Protein AF-A0A497MT01-F1 (afdb_monomer_lite)

Sequence (203 aa):
MEGKASIGENCVGCTLCVRMCPLEALTVEEVEKPKAAKCFHCPVECEIPEGRLGACKRYTNVNGRIELAEPLVVPRKKPLNVEEAVREKALSRPLLTGIGAGTTYPDLNPAPYIVEDQVDSVDVVTVVSETPLSYCGLILKIDTDRNIGREGDPVKREGVKVGTIIMEQYGSKLLQIGGVNTFIQKLGAVAARTVVDLANGET

Radius of gyration: 20.93 Å; chains: 1; bounding box: 56×33×58 Å

Foldseek 3Di:
DPPDDDDDPQDQQLCPCCLADPVNPDDDDDDDDPQWAFDDLDPSRTTAHAPHADPVSQWHQHRNDIAGNDAWDADDDDDDDPVRPVVDDQPNDARTDQRRQGAPPPDPDFRSDWDWDQTPNDIDIDGYHDDPLQADKDKDWDQDPDDPDDFQDFDDDPNQRQWTFHDDDPRTTITIGGHNVLCPDRNSVVSSVVRVCVVVVHD

pLDDT: mean 85.45, std 10.72, range [46.75, 96.69]

Secondary structure (DSSP, 8-state):
--S-----TT-----HHHHH-TT----------TTEEE--SSTT--EEEBT-B-TTSSEEEETTEEEESS-------PPPPHHHHHHS-TTSS-SS-STT----TTS-PPPSEEEEEEETTEEEEEEE----GGG-EEEEEE--SS----TTPEEEETTEEEEEEEEEETTEEEEEEE-HHHHHSTTHHHHHHHHHHHHHT--

Structure (mmCIF, N/CA/C/O backbone):
data_AF-A0A497MT01-F1
#
_entry.id   AF-A0A497MT01-F1
#
loop_
_atom_site.group_PDB
_atom_site.id
_atom_site.type_symbol
_atom_site.label_atom_id
_atom_site.label_alt_id
_atom_site.label_comp_id
_atom_site.label_asym_id
_atom_site.label_entity_id
_atom_site.label_seq_id
_atom_site.pdbx_PDB_ins_code
_atom_site.Cartn_x
_atom_site.Cartn_y
_atom_site.Cartn_z
_atom_site.occupancy
_atom_site.B_iso_or_equiv
_atom_site.auth_seq_id
_atom_site.auth_comp_id
_atom_site.auth_asym_id
_atom_site.auth_atom_id
_atom_site.pdbx_PDB_model_num
ATOM 1 N N . MET A 1 1 ? 26.005 -17.312 -21.277 1.00 50.19 1 MET A N 1
ATOM 2 C CA . MET A 1 1 ? 25.339 -16.167 -20.614 1.00 50.19 1 MET A CA 1
ATOM 3 C C . MET A 1 1 ? 24.821 -16.605 -19.245 1.00 50.19 1 MET A C 1
ATOM 5 O O . MET A 1 1 ? 23.661 -16.393 -18.925 1.00 50.19 1 MET A O 1
ATOM 9 N N . GLU A 1 2 ? 25.670 -17.234 -18.432 1.00 46.75 2 GLU A N 1
ATOM 10 C CA . GLU A 1 2 ? 25.333 -17.551 -17.041 1.00 46.75 2 GLU A CA 1
ATOM 11 C C . GLU A 1 2 ? 25.651 -16.332 -16.170 1.00 46.75 2 GLU A C 1
ATOM 13 O O . GLU A 1 2 ? 26.676 -15.681 -16.371 1.00 46.75 2 GLU A O 1
ATOM 18 N N . GLY A 1 3 ? 24.754 -15.993 -15.243 1.00 69.44 3 GLY A N 1
ATOM 19 C CA . GLY A 1 3 ? 24.990 -14.957 -14.230 1.00 69.44 3 GLY A CA 1
ATOM 20 C C . GLY A 1 3 ? 24.477 -13.545 -14.539 1.00 69.44 3 GLY A C 1
ATOM 21 O O . GLY A 1 3 ? 24.637 -12.667 -13.696 1.00 69.44 3 GLY A O 1
ATOM 22 N N . LYS A 1 4 ? 23.830 -13.292 -15.688 1.00 73.06 4 LYS A N 1
ATOM 23 C CA . LYS A 1 4 ? 23.111 -12.021 -15.913 1.00 73.06 4 LYS A CA 1
ATOM 24 C C . LYS A 1 4 ? 21.667 -12.138 -15.425 1.00 73.06 4 LYS A C 1
ATOM 26 O O . LYS A 1 4 ? 20.937 -13.020 -15.870 1.00 73.06 4 LYS A O 1
ATOM 31 N N . ALA A 1 5 ? 21.259 -11.241 -14.527 1.00 76.19 5 ALA A N 1
ATOM 32 C CA . ALA A 1 5 ? 19.860 -11.101 -14.141 1.00 76.19 5 ALA A CA 1
ATOM 33 C C . ALA A 1 5 ? 19.020 -10.757 -15.381 1.00 76.19 5 ALA A C 1
ATOM 35 O O . ALA A 1 5 ? 19.417 -9.916 -16.186 1.00 76.19 5 ALA A O 1
ATOM 36 N N . SER A 1 6 ? 17.875 -11.418 -15.539 1.00 79.81 6 SER A N 1
ATOM 37 C CA . SER A 1 6 ? 16.936 -11.165 -16.632 1.00 79.81 6 SER A CA 1
ATOM 38 C C . SER A 1 6 ? 15.576 -10.761 -16.075 1.00 79.81 6 SER A C 1
ATOM 40 O O . SER A 1 6 ? 15.179 -11.172 -14.983 1.00 79.81 6 SER A O 1
ATOM 42 N N . ILE A 1 7 ? 14.873 -9.913 -16.821 1.00 83.75 7 ILE A N 1
ATOM 43 C CA . ILE A 1 7 ? 13.518 -9.485 -16.491 1.00 83.75 7 ILE A CA 1
ATOM 44 C C . ILE A 1 7 ? 12.551 -10.494 -17.111 1.00 83.75 7 ILE A C 1
ATOM 46 O O . ILE A 1 7 ? 12.568 -10.713 -18.319 1.00 83.75 7 ILE A O 1
ATOM 50 N N . GLY A 1 8 ? 11.715 -11.114 -16.280 1.00 82.25 8 GLY A N 1
ATOM 51 C CA . GLY A 1 8 ? 10.696 -12.048 -16.754 1.00 82.25 8 GLY A CA 1
ATOM 52 C C . GLY A 1 8 ? 9.554 -11.356 -17.504 1.00 82.25 8 GLY A C 1
ATOM 53 O O . GLY A 1 8 ? 9.288 -10.167 -17.319 1.00 82.25 8 GLY A O 1
ATOM 54 N N . GLU A 1 9 ? 8.806 -12.144 -18.273 1.00 81.94 9 GLU A N 1
ATOM 55 C CA . GLU A 1 9 ? 7.619 -11.720 -19.038 1.00 81.94 9 GLU A CA 1
ATOM 56 C C . GLU A 1 9 ? 6.499 -11.086 -18.186 1.00 81.94 9 GLU A C 1
ATOM 58 O O . GLU A 1 9 ? 5.662 -10.348 -18.697 1.00 81.94 9 GLU A O 1
ATOM 63 N N . ASN A 1 10 ? 6.505 -11.324 -16.870 1.00 83.94 10 ASN A N 1
ATOM 64 C CA . ASN A 1 10 ? 5.522 -10.780 -15.925 1.00 83.94 10 ASN A CA 1
ATOM 65 C C . ASN A 1 10 ? 5.798 -9.322 -15.527 1.00 83.94 10 ASN A C 1
ATOM 67 O O . ASN A 1 10 ? 5.037 -8.732 -14.759 1.00 83.94 10 ASN A O 1
ATOM 71 N N . CYS A 1 11 ? 6.916 -8.744 -15.966 1.00 89.06 11 CYS A N 1
ATOM 72 C CA . CYS A 1 11 ? 7.275 -7.387 -15.598 1.00 89.06 11 CYS A CA 1
ATOM 73 C C . CYS A 1 11 ? 6.335 -6.371 -16.251 1.00 89.06 11 CYS A C 1
ATOM 75 O O . CYS A 1 11 ? 6.322 -6.193 -17.466 1.00 89.06 11 CYS A O 1
ATOM 77 N N . VAL A 1 12 ? 5.633 -5.601 -15.425 1.00 91.62 12 VAL A N 1
ATOM 78 C CA . VAL A 1 12 ? 4.763 -4.499 -15.868 1.00 91.62 12 VAL A CA 1
ATOM 79 C C . VAL A 1 12 ? 5.468 -3.138 -15.906 1.00 91.62 12 VAL A C 1
ATOM 81 O O . VAL A 1 12 ? 4.840 -2.105 -16.096 1.00 91.62 12 VAL A O 1
ATOM 84 N N . GLY A 1 13 ? 6.788 -3.100 -15.689 1.00 88.88 13 GLY A N 1
ATOM 85 C CA . GLY A 1 13 ? 7.563 -1.857 -15.785 1.00 88.88 13 GLY A CA 1
ATOM 86 C C . GLY A 1 13 ? 7.301 -0.848 -14.660 1.00 88.88 13 GLY A C 1
ATOM 87 O O . GLY A 1 13 ? 7.447 0.344 -14.864 1.00 88.88 13 GLY A O 1
ATOM 88 N N . CYS A 1 14 ? 6.947 -1.290 -13.447 1.00 89.25 14 CYS A N 1
ATOM 89 C CA . CYS A 1 14 ? 6.648 -0.384 -12.323 1.00 89.25 14 CYS A CA 1
ATOM 90 C C . CYS A 1 14 ? 7.865 0.334 -11.706 1.00 89.25 14 CYS A C 1
ATOM 92 O O . CYS A 1 14 ? 7.708 1.071 -10.729 1.00 89.25 14 CYS A O 1
ATOM 94 N N . THR A 1 15 ? 9.071 0.045 -12.208 1.00 88.12 15 THR A N 1
ATOM 95 C CA . THR A 1 15 ? 10.372 0.605 -11.789 1.00 88.12 15 THR A CA 1
ATOM 96 C C . THR A 1 15 ? 10.734 0.439 -10.308 1.00 88.12 15 THR A C 1
ATOM 98 O O . THR A 1 15 ? 11.726 1.004 -9.845 1.00 88.12 15 THR A O 1
ATOM 101 N N . LEU A 1 16 ? 9.973 -0.352 -9.543 1.00 86.06 16 LEU A N 1
ATOM 102 C CA . LEU A 1 16 ? 10.218 -0.535 -8.112 1.00 86.06 16 LEU A CA 1
ATOM 103 C C . LEU A 1 16 ? 11.598 -1.154 -7.852 1.00 86.06 16 LEU A C 1
ATOM 105 O O . LEU A 1 16 ? 12.322 -0.658 -6.995 1.00 86.06 16 LEU A O 1
ATOM 109 N N . CYS A 1 17 ? 11.989 -2.164 -8.639 1.00 88.00 17 CYS A N 1
ATOM 110 C CA . CYS A 1 17 ? 13.291 -2.831 -8.542 1.00 88.00 17 CYS A CA 1
ATOM 111 C C . CYS A 1 17 ? 14.474 -1.863 -8.710 1.00 88.00 17 CYS A C 1
ATOM 113 O O . CYS A 1 17 ? 15.429 -1.935 -7.942 1.00 88.00 17 CYS A O 1
ATOM 115 N N . VAL A 1 18 ? 14.386 -0.924 -9.657 1.00 88.31 18 VAL A N 1
ATOM 116 C CA . VAL A 1 18 ? 15.407 0.111 -9.886 1.00 88.31 18 VAL A CA 1
ATOM 117 C C . VAL A 1 18 ? 15.461 1.074 -8.702 1.00 88.31 18 VAL A C 1
ATOM 119 O O . VAL A 1 18 ? 16.526 1.301 -8.137 1.00 88.31 18 VAL A O 1
ATOM 122 N N . ARG A 1 19 ? 14.301 1.573 -8.252 1.00 82.00 19 ARG A N 1
ATOM 123 C CA . ARG A 1 19 ? 14.202 2.525 -7.129 1.00 82.00 19 ARG A CA 1
ATOM 124 C C . ARG A 1 19 ? 14.654 1.949 -5.786 1.00 82.00 19 ARG A C 1
ATOM 126 O O . ARG A 1 19 ? 15.077 2.700 -4.907 1.00 82.00 19 ARG A O 1
ATOM 133 N N . MET A 1 20 ? 14.536 0.635 -5.607 1.00 82.88 20 MET A N 1
ATOM 134 C CA . MET A 1 20 ? 14.890 -0.050 -4.364 1.00 82.88 20 MET A CA 1
ATOM 135 C C . MET A 1 20 ? 16.272 -0.711 -4.393 1.00 82.88 20 MET A C 1
ATOM 137 O O . MET A 1 20 ? 16.672 -1.268 -3.377 1.00 82.88 20 MET A O 1
ATOM 141 N N . CYS A 1 21 ? 16.993 -0.683 -5.520 1.00 86.19 21 CYS A N 1
ATOM 142 C CA . CYS A 1 21 ? 18.304 -1.317 -5.618 1.00 86.19 21 CYS A CA 1
ATOM 143 C C . CYS A 1 21 ? 19.342 -0.511 -4.815 1.00 86.19 21 CYS A C 1
ATOM 145 O O . CYS A 1 21 ? 19.684 0.602 -5.218 1.00 86.19 21 CYS A O 1
ATOM 147 N N . PRO A 1 22 ? 19.891 -1.044 -3.707 1.00 81.62 22 PRO A N 1
ATOM 148 C CA . PRO A 1 22 ? 20.874 -0.310 -2.909 1.00 81.62 22 PRO A CA 1
ATOM 149 C C . PRO A 1 22 ? 22.215 -0.148 -3.637 1.00 81.62 22 PRO A C 1
ATOM 151 O O . PRO A 1 22 ? 22.968 0.766 -3.322 1.00 81.62 22 PRO A O 1
ATOM 154 N N . LEU A 1 23 ? 22.496 -1.030 -4.602 1.00 89.00 23 LEU A N 1
ATOM 155 C CA . LEU A 1 23 ? 23.724 -1.044 -5.398 1.00 89.00 23 LEU A CA 1
ATOM 156 C C . LEU A 1 23 ? 23.595 -0.288 -6.723 1.00 89.00 23 LEU A C 1
ATOM 158 O O . LEU A 1 23 ? 24.560 -0.250 -7.475 1.00 89.00 23 LEU A O 1
ATOM 162 N N . GLU A 1 24 ? 22.406 0.243 -7.039 1.00 87.94 24 GLU A N 1
ATOM 163 C CA . GLU A 1 24 ? 22.139 0.950 -8.303 1.00 87.94 24 GLU A CA 1
ATOM 164 C C . GLU A 1 24 ? 22.508 0.113 -9.547 1.00 87.94 24 GLU A C 1
ATOM 166 O O . GLU A 1 24 ? 22.887 0.624 -10.593 1.00 87.94 24 GLU A O 1
ATOM 171 N N . ALA A 1 25 ? 22.369 -1.211 -9.432 1.00 88.62 25 ALA A N 1
ATOM 172 C CA . ALA A 1 25 ? 22.797 -2.179 -10.441 1.00 88.62 25 ALA A CA 1
ATOM 173 C C . ALA A 1 25 ? 21.803 -2.357 -11.605 1.00 88.62 25 ALA A C 1
ATOM 175 O O . ALA A 1 25 ? 22.039 -3.175 -12.492 1.00 88.62 25 ALA A O 1
ATOM 176 N N . LEU A 1 26 ? 20.665 -1.659 -11.577 1.00 88.06 26 LEU A N 1
ATOM 177 C CA . LEU A 1 26 ? 19.577 -1.811 -12.540 1.00 88.06 26 LEU A CA 1
ATOM 178 C C . LEU A 1 26 ? 19.295 -0.477 -13.225 1.00 88.06 26 LEU A C 1
ATOM 180 O O . LEU A 1 26 ? 19.131 0.543 -12.560 1.00 88.06 26 LEU A O 1
ATOM 184 N N . THR A 1 27 ? 19.146 -0.517 -14.542 1.00 85.75 27 THR A N 1
ATOM 185 C CA . THR A 1 27 ? 18.685 0.600 -15.370 1.00 85.75 27 THR A CA 1
ATOM 186 C C . THR A 1 27 ? 17.369 0.227 -16.043 1.00 85.75 27 THR A C 1
ATOM 188 O O . THR A 1 27 ? 17.080 -0.951 -16.260 1.00 85.75 27 THR A O 1
ATOM 191 N N . VAL A 1 28 ? 16.538 1.227 -16.337 1.00 83.06 28 VAL A N 1
ATOM 192 C CA . VAL A 1 28 ? 15.327 1.024 -17.139 1.00 83.06 28 VAL A CA 1
ATOM 193 C C . VAL A 1 28 ? 15.714 1.188 -18.601 1.00 83.06 28 VAL A C 1
ATOM 195 O O . VAL A 1 28 ? 16.206 2.244 -18.986 1.00 83.06 28 VAL A O 1
ATOM 198 N N . GLU A 1 29 ? 15.491 0.149 -19.395 1.00 81.38 29 GLU A N 1
ATOM 199 C CA . GLU A 1 29 ? 15.499 0.241 -20.852 1.00 81.38 29 GLU A CA 1
ATOM 200 C C . GLU A 1 29 ? 14.047 0.264 -21.331 1.00 81.38 29 GLU A C 1
ATOM 202 O O . GLU A 1 29 ? 13.217 -0.520 -20.859 1.00 81.38 29 GLU A O 1
ATOM 207 N N . GLU A 1 30 ? 13.729 1.184 -22.239 1.00 75.00 30 GLU A N 1
ATOM 208 C CA . GLU A 1 30 ? 12.427 1.201 -22.899 1.00 75.00 30 GLU A CA 1
ATOM 209 C C . GLU A 1 30 ? 12.380 0.059 -23.911 1.00 75.00 30 GLU A C 1
ATOM 211 O O . GLU A 1 30 ? 13.135 0.026 -24.882 1.00 75.00 30 GLU A O 1
ATOM 216 N N . VAL A 1 31 ? 11.501 -0.905 -23.654 1.00 76.19 31 VAL A N 1
ATOM 217 C CA . VAL A 1 31 ? 11.276 -2.054 -24.529 1.00 76.19 31 VAL A CA 1
ATOM 218 C C . VAL A 1 31 ? 9.789 -2.112 -24.820 1.00 76.19 31 VAL A C 1
ATOM 220 O O . VAL A 1 31 ? 8.985 -2.181 -23.889 1.00 76.19 31 VAL A O 1
ATOM 223 N N . GLU A 1 32 ? 9.421 -2.110 -26.101 1.00 76.94 32 GLU A N 1
ATOM 224 C CA . GLU A 1 32 ? 8.028 -2.297 -26.498 1.00 76.94 32 GLU A CA 1
ATOM 225 C C . GLU A 1 32 ? 7.517 -3.649 -26.000 1.00 76.94 32 GLU A C 1
ATOM 227 O O . GLU A 1 32 ? 8.050 -4.713 -26.330 1.00 76.94 32 GLU A O 1
ATOM 232 N N . LYS A 1 33 ? 6.445 -3.606 -25.210 1.00 80.38 33 LYS A N 1
ATOM 233 C CA . LYS A 1 33 ? 5.726 -4.803 -24.786 1.00 80.38 33 LYS A CA 1
ATOM 234 C C . LYS A 1 33 ? 4.524 -4.996 -25.700 1.00 80.38 33 LYS A C 1
ATOM 236 O O . LYS A 1 33 ? 3.564 -4.225 -25.606 1.00 80.38 33 LYS A O 1
ATOM 241 N N . PRO A 1 34 ? 4.530 -6.014 -26.574 1.00 79.69 34 PRO A N 1
ATOM 242 C CA . PRO A 1 34 ? 3.394 -6.260 -27.445 1.00 79.69 34 PRO A CA 1
ATOM 243 C C . PRO A 1 34 ? 2.134 -6.484 -26.603 1.00 79.69 34 PRO A C 1
ATOM 245 O O . PRO A 1 34 ? 2.155 -7.228 -25.622 1.00 79.69 34 PRO A O 1
ATOM 248 N N . LYS A 1 35 ? 1.034 -5.832 -27.001 1.00 86.69 35 LYS A N 1
ATOM 249 C CA . LYS A 1 35 ? -0.288 -5.922 -26.352 1.00 86.69 35 LYS A CA 1
ATOM 250 C C . LYS A 1 35 ? -0.329 -5.418 -24.900 1.00 86.69 35 LYS A C 1
ATOM 252 O O . LYS A 1 35 ? -1.242 -5.776 -24.157 1.00 86.69 35 LYS A O 1
ATOM 257 N N . ALA A 1 36 ? 0.630 -4.596 -24.472 1.00 92.06 36 ALA A N 1
ATOM 258 C CA . ALA A 1 36 ? 0.540 -3.911 -23.189 1.00 92.06 36 ALA A CA 1
ATOM 259 C C . ALA A 1 36 ? -0.325 -2.648 -23.280 1.00 92.06 36 ALA A C 1
ATOM 261 O O . ALA A 1 36 ? -0.319 -1.945 -24.287 1.00 92.06 36 ALA A O 1
ATOM 262 N N . ALA A 1 37 ? -1.062 -2.361 -22.209 1.00 94.69 37 ALA A N 1
ATOM 263 C CA . ALA A 1 37 ? -1.827 -1.133 -22.048 1.00 94.69 37 ALA A CA 1
ATOM 264 C C . ALA A 1 37 ? -1.294 -0.353 -20.844 1.00 94.69 37 ALA A C 1
ATOM 266 O O . ALA A 1 37 ? -1.017 -0.923 -19.784 1.00 94.69 37 ALA A O 1
ATOM 267 N N . LYS A 1 38 ? -1.143 0.961 -21.011 1.00 94.38 38 LYS A N 1
ATOM 268 C CA . LYS A 1 38 ? -0.691 1.855 -19.947 1.00 94.38 38 LYS A CA 1
ATOM 269 C C . LYS A 1 38 ? -1.840 2.127 -18.974 1.00 94.38 38 LYS A C 1
ATOM 271 O O . LYS A 1 38 ? -2.938 2.494 -19.383 1.00 94.38 38 LYS A O 1
ATOM 276 N N . CYS A 1 39 ? -1.594 1.922 -17.684 1.00 93.44 39 CYS A N 1
ATOM 277 C CA . CYS A 1 39 ? -2.565 2.173 -16.621 1.00 93.44 39 CYS A CA 1
ATOM 278 C C . CYS A 1 39 ? -2.393 3.588 -16.062 1.00 93.44 39 CYS A C 1
ATOM 280 O O . CYS A 1 39 ? -1.275 3.974 -15.766 1.00 93.44 39 CYS A O 1
ATOM 282 N N . PHE A 1 40 ? -3.477 4.336 -15.847 1.00 91.62 40 PHE A N 1
ATOM 283 C CA . PHE A 1 40 ? -3.424 5.709 -15.308 1.00 91.62 40 PHE A CA 1
ATOM 284 C C . PHE A 1 40 ? -4.047 5.847 -13.909 1.00 91.62 40 PHE A C 1
ATOM 286 O O . PHE A 1 40 ? -4.169 6.939 -13.368 1.00 91.62 40 PHE A O 1
ATOM 293 N N . HIS A 1 41 ? -4.392 4.726 -13.274 1.00 90.25 41 HIS A N 1
ATOM 294 C CA . HIS A 1 41 ? -5.025 4.693 -11.951 1.00 90.25 41 HIS A CA 1
ATOM 295 C C . HIS A 1 41 ? -4.064 4.991 -10.782 1.00 90.25 41 HIS A C 1
ATOM 297 O O . HIS A 1 41 ? -4.453 4.939 -9.616 1.00 90.25 41 HIS A O 1
ATOM 303 N N . CYS A 1 42 ? -2.779 5.247 -11.043 1.00 88.56 42 CYS A N 1
ATOM 304 C CA . CYS A 1 42 ? -1.826 5.688 -10.025 1.00 88.56 42 CYS A CA 1
ATOM 305 C C . CYS A 1 42 ? -0.589 6.339 -10.673 1.00 88.56 42 CYS A C 1
ATOM 307 O O . CYS A 1 42 ? -0.313 6.058 -11.840 1.00 88.56 42 CYS A O 1
ATOM 309 N N . PRO A 1 43 ? 0.227 7.095 -9.911 1.00 85.25 43 PRO A N 1
ATOM 310 C CA . PRO A 1 43 ? 1.405 7.786 -10.451 1.00 85.25 43 PRO A CA 1
ATOM 311 C C . PRO A 1 43 ? 2.518 6.866 -10.986 1.00 85.25 43 PRO A C 1
ATOM 313 O O . PRO A 1 43 ? 3.512 7.349 -11.515 1.00 85.25 43 PRO A O 1
ATOM 316 N N . VAL A 1 44 ? 2.419 5.545 -10.784 1.00 87.19 44 VAL A N 1
ATOM 317 C CA . VAL A 1 44 ? 3.405 4.576 -11.301 1.00 87.19 44 VAL A CA 1
ATOM 318 C C . VAL A 1 44 ? 3.242 4.361 -12.802 1.00 87.19 44 VAL A C 1
ATOM 320 O O . VAL A 1 44 ? 4.209 4.007 -13.464 1.00 87.19 44 VAL A O 1
ATOM 323 N N . GLU A 1 45 ? 2.021 4.523 -13.302 1.00 90.94 45 GLU A N 1
ATOM 324 C CA . GLU A 1 45 ? 1.662 4.355 -14.706 1.00 90.94 45 GLU A CA 1
ATOM 325 C C . GLU A 1 45 ? 2.210 3.087 -15.388 1.00 90.94 45 GLU A C 1
ATOM 327 O O . GLU A 1 45 ? 2.772 3.136 -16.481 1.00 90.94 45 GLU A O 1
ATOM 332 N N . CYS A 1 46 ? 2.082 1.931 -14.728 1.00 92.56 46 CYS A N 1
ATOM 333 C CA . CYS A 1 46 ? 2.647 0.685 -15.243 1.00 92.56 46 CYS A CA 1
ATOM 334 C C . CYS A 1 46 ? 1.998 0.239 -16.564 1.00 92.56 46 CYS A C 1
ATOM 336 O O . CYS A 1 46 ? 0.799 0.432 -16.784 1.00 92.56 46 CYS A O 1
ATOM 338 N N . GLU A 1 47 ? 2.777 -0.452 -17.390 1.00 93.88 47 GLU A N 1
ATOM 339 C CA . GLU A 1 47 ? 2.326 -1.066 -18.637 1.00 93.88 47 GLU A CA 1
ATOM 340 C C . GLU A 1 47 ? 1.953 -2.522 -18.388 1.00 93.88 47 GLU A C 1
ATOM 342 O O . GLU A 1 47 ? 2.809 -3.359 -18.092 1.00 93.88 47 GLU A O 1
ATOM 347 N N . ILE A 1 48 ? 0.663 -2.823 -18.484 1.00 94.62 48 ILE A N 1
ATOM 348 C CA . ILE A 1 48 ? 0.101 -4.124 -18.136 1.00 94.62 48 ILE A CA 1
ATOM 349 C C . ILE A 1 48 ? -0.062 -4.944 -19.423 1.00 94.62 48 ILE A C 1
ATOM 351 O O . ILE A 1 48 ? -0.886 -4.567 -20.259 1.00 94.62 48 ILE A O 1
ATOM 355 N N . PRO A 1 49 ? 0.686 -6.047 -19.623 1.00 93.44 49 PRO A N 1
ATOM 356 C CA . PRO A 1 49 ? 0.461 -6.948 -20.752 1.00 93.44 49 PRO A CA 1
ATOM 357 C C . PRO A 1 49 ? -0.949 -7.547 -20.727 1.00 93.44 49 PRO A C 1
ATOM 359 O O . PRO A 1 49 ? -1.530 -7.735 -19.659 1.00 93.44 49 PRO A O 1
ATOM 362 N N . GLU A 1 50 ? -1.494 -7.861 -21.898 1.00 93.75 50 GLU A N 1
ATOM 363 C CA . GLU A 1 50 ? -2.813 -8.489 -22.034 1.00 93.75 50 GLU A CA 1
ATOM 364 C C . GLU A 1 50 ? -2.945 -9.763 -21.177 1.00 93.75 50 GLU A C 1
ATOM 366 O O . GLU A 1 50 ? -2.053 -10.616 -21.153 1.00 93.75 50 GLU A O 1
ATOM 371 N N . GLY A 1 51 ? -4.054 -9.876 -20.438 1.00 92.19 51 GLY A N 1
ATOM 372 C CA . GLY A 1 51 ? -4.336 -10.994 -19.532 1.00 92.19 51 GLY A CA 1
ATOM 373 C C . GLY A 1 51 ? -3.493 -11.019 -18.252 1.00 92.19 51 GLY A C 1
ATOM 374 O O . GLY A 1 51 ? -3.529 -12.007 -17.518 1.00 92.19 51 GLY A O 1
ATOM 375 N N . ARG A 1 52 ? -2.710 -9.969 -17.971 1.00 92.88 52 ARG A N 1
ATOM 376 C CA . ARG A 1 52 ? -1.876 -9.867 -16.766 1.00 92.88 52 ARG A CA 1
ATOM 377 C C . ARG A 1 52 ? -2.404 -8.815 -15.798 1.00 92.88 52 ARG A C 1
ATOM 379 O O . ARG A 1 52 ? -3.136 -7.901 -16.163 1.00 92.88 52 ARG A O 1
ATOM 386 N N . LEU A 1 53 ? -1.965 -8.944 -14.550 1.00 94.75 53 LEU A N 1
ATOM 387 C CA . LEU A 1 53 ? -2.235 -7.991 -13.482 1.00 94.75 53 LEU A CA 1
ATOM 388 C C . LEU A 1 53 ? -1.179 -6.887 -13.453 1.00 94.75 53 LEU A C 1
ATOM 390 O O . LEU A 1 53 ? 0.011 -7.145 -13.631 1.00 94.75 53 LEU A O 1
ATOM 394 N N . GLY A 1 54 ? -1.611 -5.666 -13.150 1.00 93.69 54 GLY A N 1
ATOM 395 C CA . GLY A 1 54 ? -0.719 -4.553 -12.850 1.00 93.69 54 GLY A CA 1
ATOM 396 C C . GLY A 1 54 ? 0.076 -4.763 -11.562 1.00 93.69 54 GLY A C 1
ATOM 397 O O . GLY A 1 54 ? -0.181 -5.675 -10.778 1.00 93.69 54 GLY A O 1
ATOM 398 N N . ALA A 1 55 ? 1.023 -3.862 -11.292 1.00 91.81 55 ALA A N 1
ATOM 399 C CA . ALA A 1 55 ? 1.936 -4.001 -10.152 1.00 91.81 55 ALA A CA 1
ATOM 400 C C . ALA A 1 55 ? 1.209 -4.031 -8.801 1.00 91.81 55 ALA A C 1
ATOM 402 O O . ALA A 1 55 ? 1.636 -4.713 -7.874 1.00 91.81 55 ALA A O 1
ATOM 403 N N . CYS A 1 56 ? 0.096 -3.303 -8.700 1.00 90.25 56 CYS A N 1
ATOM 404 C CA . CYS A 1 56 ? -0.753 -3.276 -7.514 1.00 90.25 56 CYS A CA 1
ATOM 405 C C . CYS A 1 56 ? -1.728 -4.459 -7.426 1.00 90.25 56 CYS A C 1
ATOM 407 O O . CYS A 1 56 ? -2.415 -4.575 -6.420 1.00 90.25 56 CYS A O 1
ATOM 409 N N . LYS A 1 57 ? -1.825 -5.293 -8.472 1.00 92.12 57 LYS A N 1
ATOM 410 C CA . LYS A 1 57 ? -2.786 -6.398 -8.631 1.00 92.12 57 LYS A CA 1
ATOM 411 C C . LYS A 1 57 ? -4.273 -6.014 -8.641 1.00 92.12 57 LYS A C 1
ATOM 413 O O . LYS A 1 57 ? -5.113 -6.897 -8.716 1.00 92.12 57 LYS A O 1
ATOM 418 N N . ARG A 1 58 ? -4.600 -4.719 -8.612 1.00 92.38 58 ARG A N 1
ATOM 419 C CA . ARG A 1 58 ? -5.987 -4.209 -8.610 1.00 92.38 58 ARG A CA 1
ATOM 420 C C . ARG A 1 58 ? -6.593 -4.094 -10.005 1.00 92.38 58 ARG A C 1
ATOM 422 O O . ARG A 1 58 ? -7.807 -4.104 -10.146 1.00 92.38 58 ARG A O 1
ATOM 429 N N . TYR A 1 59 ? -5.743 -3.996 -11.024 1.00 94.62 59 TYR A N 1
ATOM 430 C CA . TYR A 1 59 ? -6.152 -3.791 -12.408 1.00 94.62 59 TYR A CA 1
ATOM 431 C C . TYR A 1 59 ? -5.555 -4.854 -13.321 1.00 94.62 59 TYR A C 1
ATOM 433 O O . TYR A 1 59 ? -4.430 -5.309 -13.093 1.00 94.62 59 TYR A O 1
ATOM 441 N N . THR A 1 60 ? -6.294 -5.201 -14.365 1.00 96.00 60 THR A N 1
ATOM 442 C CA . THR A 1 60 ? -5.913 -6.151 -15.409 1.00 96.00 60 THR A CA 1
ATOM 443 C C . THR A 1 60 ? -6.110 -5.526 -16.787 1.00 96.00 60 THR A C 1
ATOM 445 O O . THR A 1 60 ? -6.928 -4.621 -16.948 1.00 96.00 60 THR A O 1
ATOM 448 N N . ASN A 1 61 ? -5.347 -5.981 -17.778 1.00 96.00 61 ASN A N 1
ATOM 449 C CA . ASN A 1 61 ? -5.535 -5.576 -19.169 1.00 96.00 61 ASN A CA 1
ATOM 450 C C . ASN A 1 61 ? -6.395 -6.610 -19.910 1.00 96.00 61 ASN A C 1
ATOM 452 O O . ASN A 1 61 ? -5.948 -7.733 -20.158 1.00 96.00 61 ASN A O 1
ATOM 456 N N . VAL A 1 62 ? -7.601 -6.204 -20.303 1.00 96.06 62 VAL A N 1
ATOM 457 C CA . VAL A 1 62 ? -8.548 -6.984 -21.104 1.00 96.06 62 VAL A CA 1
ATOM 458 C C . VAL A 1 62 ? -8.654 -6.344 -22.487 1.00 96.06 62 VAL A C 1
ATOM 460 O O . VAL A 1 62 ? -9.256 -5.285 -22.645 1.00 96.06 62 VAL A O 1
ATOM 463 N N . ASN A 1 63 ? -8.068 -6.976 -23.509 1.00 94.44 63 ASN A N 1
ATOM 464 C CA . ASN A 1 63 ? -8.118 -6.507 -24.902 1.00 94.44 63 ASN A CA 1
ATOM 465 C C . ASN A 1 63 ? -7.701 -5.027 -25.083 1.00 94.44 63 ASN A C 1
ATOM 467 O O . ASN A 1 63 ? -8.341 -4.270 -25.815 1.00 94.44 63 ASN A O 1
ATOM 471 N N . GLY A 1 64 ? -6.655 -4.586 -24.379 1.00 93.62 64 GLY A N 1
ATOM 472 C CA . GLY A 1 64 ? -6.155 -3.207 -24.419 1.00 93.62 64 GLY A CA 1
ATOM 473 C C . GLY A 1 64 ? -6.874 -2.234 -23.478 1.00 93.62 64 GLY A C 1
ATOM 474 O O . GLY A 1 64 ? -6.527 -1.054 -23.454 1.00 93.62 64 GLY A O 1
ATOM 475 N N . ARG A 1 65 ? -7.861 -2.696 -22.700 1.00 95.44 65 ARG A N 1
ATOM 476 C CA . ARG A 1 65 ? -8.591 -1.892 -21.712 1.00 95.44 65 ARG A CA 1
ATOM 477 C C . ARG A 1 65 ? -8.159 -2.262 -20.305 1.00 95.44 65 ARG A C 1
ATOM 479 O O . ARG A 1 65 ? -8.058 -3.437 -19.968 1.00 95.44 65 ARG A O 1
ATOM 486 N N . ILE A 1 66 ? -7.912 -1.248 -19.482 1.00 95.62 66 ILE A N 1
ATOM 487 C CA . ILE A 1 66 ? -7.589 -1.446 -18.073 1.00 95.62 66 ILE A CA 1
ATOM 488 C C . ILE A 1 66 ? -8.890 -1.546 -17.283 1.00 95.62 66 ILE A C 1
ATOM 490 O O . ILE A 1 66 ? -9.663 -0.593 -17.234 1.00 95.62 66 ILE A O 1
ATOM 494 N N . GLU A 1 67 ? -9.118 -2.705 -16.679 1.00 94.94 67 GLU A N 1
ATOM 495 C CA . GLU A 1 67 ? -10.320 -3.029 -15.909 1.00 94.94 67 GLU A CA 1
ATOM 496 C C . GLU A 1 67 ? -9.940 -3.462 -14.489 1.00 94.94 67 GLU A C 1
ATOM 498 O O . GLU A 1 67 ? -8.788 -3.821 -14.224 1.00 94.94 67 GLU A O 1
ATOM 503 N N . LEU A 1 68 ? -10.896 -3.419 -13.559 1.00 93.62 68 LEU A N 1
ATOM 504 C CA . LEU A 1 68 ? -10.696 -3.954 -12.212 1.00 93.62 68 LEU A CA 1
ATOM 505 C C . LEU A 1 68 ? -10.496 -5.469 -12.275 1.00 93.62 68 LEU A C 1
ATOM 507 O O . LEU A 1 68 ? -11.231 -6.176 -12.958 1.00 93.62 68 LEU A O 1
ATOM 511 N N . ALA A 1 69 ? -9.492 -5.958 -11.554 1.00 93.88 69 ALA A N 1
ATOM 512 C CA . ALA A 1 69 ? -9.180 -7.382 -11.500 1.00 93.88 69 ALA A CA 1
ATOM 513 C C . ALA A 1 69 ? -10.185 -8.166 -10.647 1.00 93.88 69 ALA A C 1
ATOM 515 O O . ALA A 1 69 ? -10.483 -9.316 -10.951 1.00 93.88 69 ALA A O 1
ATOM 516 N N . GLU A 1 70 ? -10.702 -7.533 -9.595 1.00 91.00 70 GLU A N 1
ATOM 517 C CA . GLU A 1 70 ? -11.660 -8.123 -8.667 1.00 91.00 70 GLU A CA 1
ATOM 518 C C . GLU A 1 70 ? -12.906 -7.236 -8.577 1.00 91.00 70 GLU A C 1
ATOM 520 O O . GLU A 1 70 ? -12.780 -6.004 -8.567 1.00 91.00 70 GLU A O 1
ATOM 525 N N . PRO A 1 71 ? -1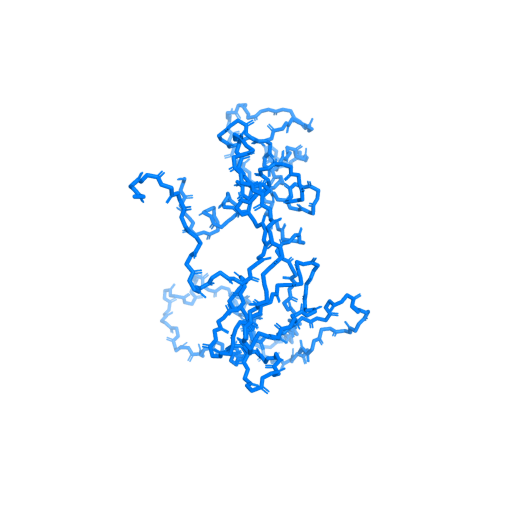4.110 -7.828 -8.498 1.00 90.56 71 PRO A N 1
ATOM 526 C CA . PRO A 1 71 ? -15.325 -7.071 -8.246 1.00 90.56 71 PRO A CA 1
ATOM 527 C C . PRO A 1 71 ? -15.330 -6.510 -6.819 1.00 90.56 71 PRO A C 1
ATOM 529 O O . PRO A 1 71 ? -14.605 -6.980 -5.941 1.00 90.56 71 PRO A O 1
ATOM 532 N N . LEU A 1 72 ? -16.207 -5.533 -6.572 1.00 88.31 72 LEU A N 1
ATOM 533 C CA . LEU A 1 72 ? -16.428 -4.984 -5.237 1.00 88.31 72 LEU A CA 1
ATOM 534 C C . LEU A 1 72 ? -16.769 -6.101 -4.238 1.00 88.31 72 LEU A C 1
ATOM 536 O O . LEU A 1 72 ? -17.768 -6.811 -4.389 1.00 88.31 72 LEU A O 1
ATOM 540 N N . VAL A 1 73 ? -15.953 -6.241 -3.193 1.00 86.19 73 VAL A N 1
ATOM 541 C CA . VAL A 1 73 ? -16.146 -7.289 -2.187 1.00 86.19 73 VAL A CA 1
ATOM 542 C C . VAL A 1 73 ? -17.075 -6.795 -1.082 1.00 86.19 73 VAL A C 1
ATOM 544 O O . VAL A 1 73 ? -16.727 -5.916 -0.285 1.00 86.19 73 VAL A O 1
ATOM 547 N N . VAL A 1 74 ? -18.243 -7.432 -1.004 1.00 84.19 74 VAL A N 1
ATOM 548 C CA . VAL A 1 74 ? -19.209 -7.289 0.089 1.00 84.19 74 VAL A CA 1
ATOM 549 C C . VAL A 1 74 ? -18.969 -8.421 1.087 1.00 84.19 74 VAL A C 1
ATOM 551 O O . VAL A 1 74 ? -19.153 -9.594 0.737 1.00 84.19 74 VAL A O 1
ATOM 554 N N . PRO A 1 75 ? -18.551 -8.132 2.329 1.00 79.81 75 PRO A N 1
ATOM 555 C CA . PRO A 1 75 ? -18.340 -9.197 3.289 1.00 79.81 75 PRO A CA 1
ATOM 556 C C . PRO A 1 75 ? -19.693 -9.863 3.608 1.00 79.81 75 PRO A C 1
ATOM 558 O O . PRO A 1 75 ? -20.726 -9.198 3.735 1.00 79.81 75 PRO A O 1
ATOM 561 N N . ARG A 1 76 ? -19.717 -11.194 3.745 1.00 68.38 76 ARG A N 1
ATOM 562 C CA . ARG A 1 76 ? -20.949 -11.938 4.070 1.00 68.38 76 ARG A CA 1
ATOM 563 C C . ARG A 1 76 ? -21.298 -11.783 5.553 1.00 68.38 76 ARG A C 1
ATOM 565 O O . ARG A 1 76 ? -20.408 -11.875 6.395 1.00 68.38 76 ARG A O 1
ATOM 572 N N . LYS A 1 77 ? -22.586 -11.604 5.879 1.00 63.81 77 LYS A N 1
ATOM 573 C CA . LYS A 1 77 ? -23.097 -11.750 7.255 1.00 63.81 77 LYS A CA 1
ATOM 574 C C . LYS A 1 77 ? -23.036 -13.246 7.608 1.00 63.81 77 LYS A C 1
ATOM 576 O O . LYS A 1 77 ? -23.799 -14.031 7.051 1.00 63.81 77 LYS A O 1
ATOM 581 N N . LYS A 1 78 ? -22.100 -13.665 8.466 1.00 60.06 78 LYS A N 1
ATOM 582 C CA . LYS A 1 78 ? -22.180 -14.977 9.132 1.00 60.06 78 LYS A CA 1
ATOM 583 C C . LYS A 1 78 ? -22.998 -14.812 10.418 1.00 60.06 78 LYS A C 1
ATOM 585 O O . LYS A 1 78 ? -22.866 -13.770 11.056 1.00 60.06 78 LYS A O 1
ATOM 590 N N . PRO A 1 79 ? -23.836 -15.791 10.797 1.00 57.78 79 PRO A N 1
ATOM 591 C CA . PRO A 1 79 ? -24.438 -15.792 12.123 1.00 57.78 79 PRO A CA 1
ATOM 592 C C . PRO A 1 79 ? -23.315 -15.903 13.157 1.00 57.78 79 PRO A C 1
ATOM 594 O O . PRO A 1 79 ? -22.545 -16.862 13.124 1.00 57.78 79 PRO A O 1
ATOM 597 N N . LEU A 1 80 ? -23.202 -14.895 14.017 1.00 58.66 80 LEU A N 1
ATOM 598 C CA . LEU A 1 80 ? -22.235 -14.871 15.111 1.00 58.66 80 LEU A CA 1
ATOM 599 C C . LEU A 1 80 ? -22.737 -15.779 16.232 1.00 58.66 80 LEU A C 1
ATOM 601 O O . LEU A 1 80 ? -23.929 -15.777 16.551 1.00 58.66 80 LEU A O 1
ATOM 605 N N . ASN A 1 81 ? -21.839 -16.543 16.848 1.00 63.41 81 ASN A N 1
ATOM 606 C CA . ASN A 1 81 ? -22.144 -17.143 18.144 1.00 63.41 81 ASN A CA 1
ATOM 607 C C . ASN A 1 81 ? -22.012 -16.087 19.265 1.00 63.41 81 ASN A C 1
ATOM 609 O O . ASN A 1 81 ? -21.502 -14.988 19.054 1.00 63.41 81 ASN A O 1
ATOM 613 N N . VAL A 1 82 ? -22.499 -16.402 20.468 1.00 57.56 82 VAL A N 1
ATOM 614 C CA . VAL A 1 82 ? -22.545 -15.450 21.595 1.00 57.56 82 VAL A CA 1
ATOM 615 C C . VAL A 1 82 ? -21.147 -14.952 21.995 1.00 57.56 82 VAL A C 1
ATOM 617 O O . VAL A 1 82 ? -20.990 -13.788 22.348 1.00 57.56 82 VAL A O 1
ATOM 620 N N . GLU A 1 83 ? -20.118 -15.793 21.901 1.00 62.06 83 GLU A N 1
ATOM 621 C CA . GLU A 1 83 ? -18.736 -15.424 22.238 1.00 62.06 83 GLU A CA 1
ATOM 622 C C . GLU A 1 83 ? -18.114 -14.496 21.181 1.00 62.06 83 GLU A C 1
ATOM 624 O O . GLU A 1 83 ? -17.380 -13.564 21.520 1.00 62.06 83 GLU A O 1
ATOM 629 N N . GLU A 1 84 ? -18.451 -14.701 19.907 1.00 60.19 84 GLU A N 1
ATOM 630 C CA . GLU A 1 84 ? -18.074 -13.829 18.792 1.00 60.19 84 GLU A CA 1
ATOM 631 C C . GLU A 1 84 ? -18.802 -12.483 18.860 1.00 60.19 84 GLU A C 1
ATOM 633 O O . GLU A 1 84 ? -18.171 -11.447 18.667 1.00 60.19 84 GLU A O 1
ATOM 638 N N . ALA A 1 85 ? -20.083 -12.472 19.237 1.00 56.72 85 ALA A N 1
ATOM 639 C CA . ALA A 1 85 ? -20.879 -11.254 19.400 1.00 56.72 85 ALA A CA 1
ATOM 640 C C . ALA A 1 85 ? -20.396 -10.359 20.560 1.00 56.72 85 ALA A C 1
ATOM 642 O O . ALA A 1 85 ? -20.540 -9.142 20.506 1.00 56.72 85 ALA A O 1
ATOM 643 N N . VAL A 1 86 ? -19.787 -10.930 21.606 1.00 57.84 86 VAL A N 1
ATOM 644 C CA . VAL A 1 86 ? -19.170 -10.148 22.697 1.00 57.84 86 VAL A CA 1
ATOM 645 C C . VAL A 1 86 ? -17.852 -9.495 22.250 1.00 57.84 86 VAL A C 1
ATOM 647 O O . VAL A 1 86 ? -17.477 -8.439 22.765 1.00 57.84 86 VAL A O 1
ATOM 650 N N . ARG A 1 87 ? -17.140 -10.095 21.284 1.00 56.78 87 ARG A N 1
ATOM 651 C CA . ARG A 1 87 ? -15.902 -9.536 20.709 1.00 56.78 87 ARG A CA 1
ATOM 652 C C . ARG A 1 87 ? -16.167 -8.544 19.580 1.00 56.78 87 ARG A C 1
ATOM 654 O O . ARG A 1 87 ? -15.471 -7.531 19.490 1.00 56.78 87 ARG A O 1
ATOM 661 N N . GLU A 1 88 ? -17.147 -8.816 18.730 1.00 54.91 88 GLU A N 1
ATOM 662 C CA . GLU A 1 8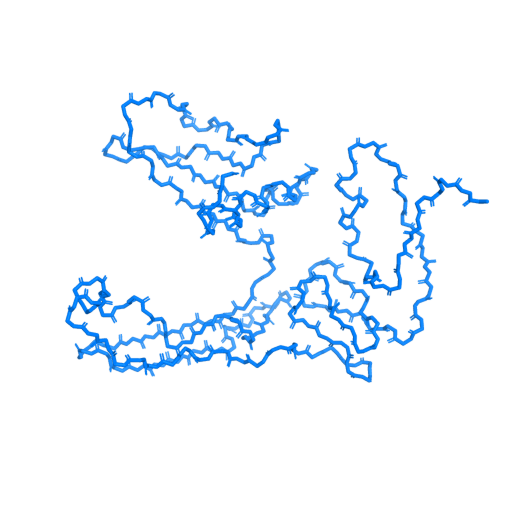8 ? -17.560 -7.922 17.654 1.00 54.91 88 GLU A CA 1
ATOM 663 C C . GLU A 1 88 ? -18.507 -6.845 18.192 1.00 54.91 88 GLU A C 1
ATOM 665 O O . GLU A 1 88 ? -19.692 -7.060 18.413 1.00 54.91 88 GLU A O 1
ATOM 670 N N . LYS A 1 89 ? -17.989 -5.626 18.372 1.00 57.00 89 LYS A N 1
ATOM 671 C CA . LYS A 1 89 ? -18.849 -4.443 18.532 1.00 57.00 89 LYS A CA 1
ATOM 672 C C . LYS A 1 89 ? -19.685 -4.257 17.254 1.00 57.00 89 LYS A C 1
ATOM 674 O O . LYS A 1 89 ? -19.191 -4.573 16.173 1.00 57.00 89 LYS A O 1
ATOM 679 N N . ALA A 1 90 ? -20.880 -3.668 17.351 1.00 52.25 90 ALA A N 1
ATOM 680 C CA . ALA A 1 90 ? -21.838 -3.463 16.245 1.00 52.25 90 ALA A CA 1
ATOM 681 C C . ALA A 1 90 ? -21.275 -2.769 14.972 1.00 52.25 90 ALA A C 1
ATOM 683 O O . ALA A 1 90 ? -21.895 -2.808 13.915 1.00 52.25 90 ALA A O 1
ATOM 684 N N . LEU A 1 91 ? -20.076 -2.175 15.042 1.00 57.16 91 LEU A N 1
ATOM 685 C CA . LEU A 1 91 ? -19.363 -1.508 13.938 1.00 57.16 91 LEU A CA 1
ATOM 686 C C . LEU A 1 91 ? -18.070 -2.227 13.504 1.00 57.16 91 LEU A C 1
ATOM 688 O O . LEU A 1 91 ? -17.247 -1.661 12.791 1.00 57.16 91 LEU A O 1
ATOM 692 N N . SER A 1 92 ? -17.840 -3.455 13.965 1.00 66.12 92 SER A N 1
ATOM 693 C CA . SER A 1 92 ? -16.608 -4.213 13.692 1.00 66.12 92 SER A CA 1
ATOM 694 C C . SER A 1 92 ? -16.467 -4.660 12.234 1.00 66.12 92 SER A C 1
ATOM 696 O O . SER A 1 92 ? -15.365 -5.001 11.804 1.00 66.12 92 SER A O 1
ATOM 698 N N . ARG A 1 93 ? -17.555 -4.615 11.455 1.00 70.31 93 ARG A N 1
ATOM 699 C CA . ARG A 1 93 ? -17.585 -5.065 10.065 1.00 70.31 93 ARG A CA 1
ATOM 700 C C . ARG A 1 93 ? -18.192 -3.991 9.156 1.00 70.31 93 ARG A C 1
ATOM 702 O O . ARG A 1 93 ? -19.334 -3.596 9.385 1.00 70.31 93 ARG A O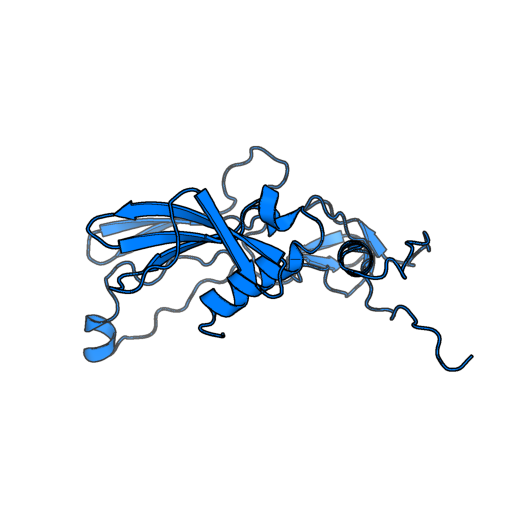 1
ATOM 709 N N . PRO A 1 94 ? -17.480 -3.538 8.111 1.00 77.19 94 PRO A N 1
ATOM 710 C CA . PRO A 1 94 ? -18.016 -2.537 7.200 1.00 77.19 94 PRO A CA 1
ATOM 711 C C . PRO A 1 94 ? -19.084 -3.147 6.279 1.00 77.19 94 PRO A C 1
ATOM 713 O O . PRO A 1 94 ? -19.102 -4.361 6.046 1.00 77.19 94 PRO A O 1
ATOM 716 N N . LEU A 1 95 ? -19.957 -2.304 5.719 1.00 83.12 95 LEU A N 1
ATOM 717 C CA . LEU A 1 95 ? -20.970 -2.743 4.747 1.00 83.12 95 LEU A CA 1
ATOM 718 C C . LEU A 1 95 ? -20.332 -3.185 3.424 1.00 83.12 95 LEU A C 1
ATOM 720 O O . LEU A 1 95 ? -20.802 -4.123 2.785 1.00 83.12 95 LEU A O 1
ATOM 724 N N . LEU A 1 96 ? -19.221 -2.545 3.059 1.00 86.06 96 LEU A N 1
ATOM 725 C CA . LEU A 1 96 ? -18.394 -2.832 1.892 1.00 86.06 96 LEU A CA 1
ATOM 726 C C . LEU A 1 96 ? -16.923 -2.833 2.289 1.00 86.06 96 LEU A C 1
ATOM 728 O O . LEU A 1 96 ? -16.515 -2.090 3.180 1.00 86.06 96 LEU A O 1
ATOM 732 N N . THR A 1 97 ? -16.104 -3.617 1.595 1.00 86.88 97 THR A N 1
ATOM 733 C CA . THR A 1 97 ? -14.649 -3.433 1.662 1.00 86.88 97 THR A CA 1
ATOM 734 C C . THR A 1 97 ? -14.183 -2.436 0.598 1.00 86.88 97 THR A C 1
ATOM 736 O O . THR A 1 97 ? -14.923 -2.109 -0.327 1.00 86.88 97 THR A O 1
ATOM 739 N N . GLY A 1 98 ? -12.934 -1.976 0.700 1.00 86.25 98 GLY A N 1
ATOM 740 C CA . GLY A 1 98 ? -12.311 -1.191 -0.368 1.00 86.25 98 GLY A CA 1
ATOM 741 C C . GLY A 1 98 ? -11.890 -2.014 -1.591 1.00 86.25 98 GLY A C 1
ATOM 742 O O . GLY A 1 98 ? -11.606 -1.429 -2.629 1.00 86.25 98 GLY A O 1
ATOM 743 N N . ILE A 1 99 ? -11.839 -3.348 -1.498 1.00 88.75 99 ILE A N 1
ATOM 744 C CA . ILE A 1 99 ? -11.344 -4.209 -2.581 1.00 88.75 99 ILE A CA 1
ATOM 745 C C . ILE A 1 99 ? -12.333 -4.170 -3.743 1.00 88.75 99 ILE A C 1
ATOM 747 O O . ILE A 1 99 ? -13.513 -4.474 -3.557 1.00 88.75 99 ILE A O 1
ATOM 751 N N . GLY A 1 100 ? -11.844 -3.802 -4.929 1.00 89.00 100 GLY A N 1
ATOM 752 C CA . GLY A 1 100 ? -12.679 -3.707 -6.127 1.00 89.00 100 GLY A CA 1
ATOM 753 C C . GLY A 1 100 ? -13.557 -2.452 -6.160 1.00 89.00 100 GLY A C 1
ATOM 754 O O . GLY A 1 100 ? -14.414 -2.329 -7.030 1.00 89.00 100 GLY A O 1
ATOM 755 N N . ALA A 1 101 ? -13.346 -1.498 -5.242 1.00 90.31 101 ALA A N 1
ATOM 756 C CA . ALA A 1 101 ? -14.014 -0.198 -5.299 1.00 90.31 101 ALA A CA 1
ATOM 757 C C . ALA A 1 101 ? -13.483 0.675 -6.451 1.00 90.31 101 ALA A C 1
ATOM 759 O O . ALA A 1 101 ? -14.178 1.561 -6.940 1.00 90.31 101 ALA A O 1
ATOM 760 N N . GLY A 1 102 ? -12.253 0.416 -6.897 1.00 88.88 102 GLY A N 1
ATOM 761 C CA . GLY A 1 102 ? -11.548 1.272 -7.839 1.00 88.88 102 GLY A CA 1
ATOM 762 C C . GLY A 1 102 ? -11.093 2.583 -7.212 1.00 88.88 102 GLY A C 1
ATOM 763 O O . GLY A 1 102 ? -11.422 2.923 -6.075 1.00 88.88 102 GLY A O 1
ATOM 764 N N . THR A 1 103 ? -10.254 3.298 -7.951 1.00 86.94 103 THR A N 1
ATOM 765 C CA . THR A 1 103 ? -9.666 4.559 -7.505 1.00 86.94 103 THR A CA 1
ATOM 766 C C . THR A 1 103 ? -10.191 5.721 -8.317 1.00 86.94 103 THR A C 1
ATOM 768 O O . THR A 1 103 ? -10.463 5.590 -9.510 1.00 86.94 103 THR A O 1
ATOM 771 N N . THR A 1 104 ? -10.256 6.875 -7.670 1.00 84.75 104 THR A N 1
ATOM 772 C CA . THR A 1 104 ? -10.538 8.149 -8.319 1.00 84.75 104 THR A CA 1
ATOM 773 C C . THR A 1 104 ? -9.270 8.933 -8.630 1.00 84.75 104 THR A C 1
ATOM 775 O O . THR A 1 104 ? -9.387 10.047 -9.094 1.00 84.75 104 THR A O 1
ATOM 778 N N . TYR A 1 105 ? -8.060 8.399 -8.413 1.00 81.56 105 TYR A N 1
ATOM 779 C CA . TYR A 1 105 ? -6.811 9.115 -8.716 1.00 81.56 105 TYR A CA 1
ATOM 780 C C . TYR A 1 105 ? -6.680 9.503 -10.209 1.00 81.56 105 TYR A C 1
ATOM 782 O O . TYR A 1 105 ? -6.988 8.662 -11.057 1.00 81.56 105 TYR A O 1
ATOM 790 N N . PRO A 1 106 ? -6.125 10.692 -10.550 1.00 72.19 106 PRO A N 1
ATOM 791 C CA . PRO A 1 106 ? -5.731 11.818 -9.678 1.00 72.19 106 PRO A CA 1
ATOM 792 C C . PRO A 1 106 ? -6.878 12.809 -9.397 1.00 72.19 106 PRO A C 1
ATOM 794 O O . PRO A 1 106 ? -6.641 13.969 -9.070 1.00 72.19 106 PRO A O 1
ATOM 797 N N . ASP A 1 107 ? -8.110 12.369 -9.587 1.00 70.56 107 ASP A N 1
ATOM 798 C CA . ASP A 1 107 ? -9.300 13.188 -9.719 1.00 70.56 107 ASP A CA 1
ATOM 799 C C . ASP A 1 107 ? -9.903 13.621 -8.373 1.00 70.56 107 ASP A C 1
ATOM 801 O O . ASP A 1 107 ? -9.690 13.011 -7.322 1.00 70.56 107 ASP A O 1
ATOM 805 N N . LEU A 1 108 ? -10.714 14.677 -8.426 1.00 70.62 108 LEU A N 1
ATOM 806 C CA . LEU A 1 108 ? -11.445 15.244 -7.281 1.00 70.62 108 LEU A CA 1
ATOM 807 C C . LEU A 1 108 ? -12.785 14.535 -7.032 1.00 70.62 108 LEU A C 1
ATOM 809 O O . LEU A 1 108 ? -13.604 14.998 -6.235 1.00 70.62 108 LEU A O 1
ATOM 813 N N . ASN A 1 109 ? -13.033 13.438 -7.748 1.00 82.12 109 ASN A N 1
ATOM 814 C CA . ASN A 1 109 ? -14.305 12.740 -7.695 1.00 82.12 109 ASN A CA 1
ATOM 815 C C . ASN A 1 109 ? -14.539 12.143 -6.299 1.00 82.12 109 ASN A C 1
ATOM 817 O O . ASN A 1 109 ? -13.598 11.621 -5.682 1.00 82.12 109 ASN A O 1
ATOM 821 N N . PRO A 1 110 ? -15.789 12.187 -5.803 1.00 83.75 110 PRO A N 1
ATOM 822 C CA . PRO A 1 110 ? -16.149 11.531 -4.556 1.00 83.75 110 PRO A CA 1
ATOM 823 C C . PRO A 1 110 ? -15.905 10.025 -4.657 1.00 83.75 110 PRO A C 1
ATOM 825 O O . PRO A 1 110 ? -15.775 9.463 -5.746 1.00 83.75 110 PRO A O 1
ATOM 828 N N . ALA A 1 111 ? -15.855 9.366 -3.502 1.00 87.06 111 ALA A N 1
ATOM 829 C CA . ALA A 1 111 ? -15.708 7.920 -3.445 1.00 87.06 111 ALA A CA 1
ATOM 830 C C . ALA A 1 111 ? -16.756 7.223 -4.343 1.00 87.06 111 ALA A C 1
ATOM 832 O O . ALA A 1 111 ? -17.932 7.590 -4.288 1.00 87.06 111 ALA A O 1
ATOM 833 N N . PRO A 1 112 ? -16.352 6.222 -5.146 1.00 87.12 112 PRO A N 1
ATOM 834 C CA . PRO A 1 112 ? -17.231 5.575 -6.120 1.00 87.12 112 PRO A CA 1
ATOM 835 C C . PRO A 1 112 ? -18.399 4.833 -5.463 1.00 87.12 112 PRO 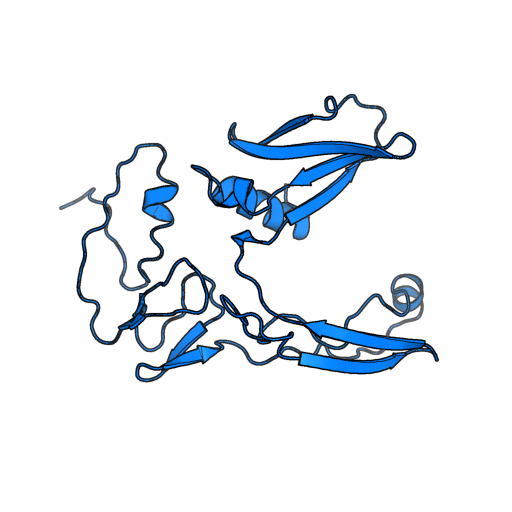A C 1
ATOM 837 O O . PRO A 1 112 ? -19.441 4.657 -6.091 1.00 87.12 112 PRO A O 1
ATOM 840 N N . TYR A 1 113 ? -18.243 4.429 -4.198 1.00 89.94 113 TYR A N 1
ATOM 841 C CA . TYR A 1 113 ? -19.290 3.773 -3.431 1.00 89.94 113 TYR A CA 1
ATOM 842 C C . TYR A 1 113 ? -19.492 4.465 -2.085 1.00 89.94 113 TYR A C 1
ATOM 844 O O . TYR A 1 113 ? -18.590 4.533 -1.245 1.00 89.94 113 TYR A O 1
ATOM 852 N N . ILE A 1 114 ? -20.717 4.944 -1.895 1.00 91.00 114 ILE A N 1
ATOM 853 C CA . ILE A 1 114 ? -21.258 5.479 -0.649 1.00 91.00 114 ILE A CA 1
ATOM 854 C C . ILE A 1 114 ? -22.535 4.681 -0.399 1.00 91.00 114 ILE A C 1
ATOM 856 O O . ILE A 1 114 ? -23.462 4.753 -1.203 1.00 91.00 114 ILE A O 1
ATOM 860 N N . VAL A 1 115 ? -22.562 3.876 0.661 1.00 90.06 115 VAL A N 1
ATOM 861 C CA . VAL A 1 115 ? -23.714 3.026 0.995 1.00 90.06 115 VAL A CA 1
ATOM 862 C C . VAL A 1 115 ? -24.147 3.226 2.433 1.00 90.06 115 VAL A C 1
ATOM 864 O O . VAL A 1 115 ? -23.329 3.567 3.287 1.00 90.06 115 VAL A O 1
ATOM 867 N N . GLU A 1 116 ? -25.417 2.951 2.696 1.00 90.25 116 GLU A N 1
ATOM 868 C CA . GLU A 1 116 ? -26.026 3.017 4.019 1.00 90.25 116 GLU A CA 1
ATOM 869 C C . GLU A 1 116 ? -26.750 1.707 4.368 1.00 90.25 116 GLU A C 1
ATOM 871 O O . GLU A 1 116 ? -27.242 1.002 3.485 1.00 90.25 116 GLU A O 1
ATOM 876 N N . ASP A 1 117 ? -26.781 1.370 5.655 1.00 86.19 117 ASP A N 1
ATOM 877 C CA . ASP A 1 117 ? -27.610 0.315 6.253 1.00 86.19 117 ASP A CA 1
ATOM 878 C C . ASP A 1 117 ? -27.923 0.724 7.700 1.00 86.19 117 ASP A C 1
ATOM 880 O O . ASP A 1 117 ? -27.222 1.556 8.281 1.00 86.19 117 ASP A O 1
ATOM 884 N N . GLN A 1 118 ? -28.937 0.114 8.304 1.00 82.19 118 GLN A N 1
ATOM 885 C CA . GLN A 1 118 ? -29.228 0.286 9.723 1.00 82.19 118 GLN A CA 1
ATOM 886 C C . GLN A 1 118 ? -28.811 -0.973 10.491 1.00 82.19 118 GLN A C 1
ATOM 888 O O . GLN A 1 118 ? -29.353 -2.060 10.283 1.00 82.19 118 GLN A O 1
ATOM 893 N N . VAL A 1 119 ? -27.844 -0.832 11.399 1.00 77.44 119 VAL A N 1
ATOM 894 C CA . VAL A 1 119 ? -27.309 -1.927 12.220 1.00 77.44 119 VAL A CA 1
ATOM 895 C C . VAL A 1 119 ? -27.611 -1.627 13.680 1.00 77.44 119 VAL A C 1
ATOM 897 O O . VAL A 1 119 ? -27.175 -0.607 14.201 1.00 77.44 119 VAL A O 1
ATOM 900 N N . ASP A 1 120 ? -28.383 -2.494 14.339 1.00 76.69 120 ASP A N 1
ATOM 901 C CA . ASP A 1 120 ? -28.782 -2.340 15.746 1.00 76.69 120 ASP A CA 1
ATOM 902 C C . ASP A 1 120 ? -29.343 -0.944 16.066 1.00 76.69 120 ASP A C 1
ATOM 904 O O . ASP A 1 120 ? -28.959 -0.311 17.047 1.00 76.69 120 ASP A O 1
ATOM 908 N N . SER A 1 121 ? -30.259 -0.451 15.220 1.00 77.56 121 SER A N 1
ATOM 909 C CA . SER A 1 121 ? -30.867 0.893 15.290 1.00 77.56 121 SER A CA 1
ATOM 910 C C . SER A 1 121 ? -29.906 2.080 15.106 1.00 77.56 121 SER A C 1
ATOM 912 O O . SER A 1 121 ? -30.298 3.224 15.329 1.00 77.56 121 SER A O 1
ATOM 914 N N . VAL A 1 122 ? -28.671 1.829 14.664 1.00 77.31 122 VAL A N 1
ATOM 915 C CA . VAL A 1 122 ? -27.690 2.852 14.285 1.00 77.31 122 VAL A CA 1
ATOM 916 C C . VAL A 1 122 ? -27.604 2.929 12.765 1.00 77.31 122 VAL A C 1
ATOM 918 O O . VAL A 1 122 ? -27.382 1.914 12.104 1.00 77.31 122 VAL A O 1
ATOM 921 N N . ASP A 1 123 ? -27.740 4.131 12.210 1.00 85.12 123 ASP A N 1
ATOM 922 C CA . ASP A 1 123 ? -27.496 4.367 10.788 1.00 85.12 123 ASP A CA 1
ATOM 923 C C . ASP A 1 123 ? -25.987 4.301 10.516 1.00 85.12 123 ASP A C 1
ATOM 925 O O . ASP A 1 123 ? -25.186 5.040 11.098 1.00 85.12 123 ASP A O 1
ATOM 929 N N . VAL A 1 124 ? -25.584 3.385 9.642 1.00 83.38 124 VAL A N 1
ATOM 930 C CA . VAL A 1 124 ? -24.190 3.136 9.285 1.00 83.38 124 VAL A CA 1
ATOM 931 C C . VAL A 1 124 ? -23.983 3.541 7.838 1.00 83.38 124 VAL A C 1
ATOM 933 O O . VAL A 1 124 ? -24.544 2.929 6.936 1.00 83.38 124 VAL A O 1
ATOM 936 N N . VAL A 1 125 ? -23.115 4.526 7.609 1.00 87.81 125 VAL A N 1
ATOM 937 C CA . VAL A 1 125 ? -22.686 4.931 6.264 1.00 87.81 125 VAL A CA 1
ATOM 938 C C . VAL A 1 125 ? -21.262 4.439 6.024 1.00 87.81 125 VAL A C 1
ATOM 940 O O . VAL A 1 125 ? -20.349 4.741 6.792 1.00 87.81 125 VAL A O 1
ATOM 943 N N . THR A 1 126 ? -21.059 3.673 4.954 1.00 87.69 126 THR A N 1
ATOM 944 C CA . THR A 1 126 ? -19.744 3.191 4.518 1.00 87.69 126 THR A CA 1
ATOM 945 C C . THR A 1 126 ? -19.358 3.865 3.206 1.00 87.69 126 THR A C 1
ATOM 947 O O . THR A 1 126 ? -20.083 3.781 2.217 1.00 87.69 126 THR A O 1
ATOM 950 N N . VAL A 1 127 ? -18.191 4.511 3.194 1.00 88.94 127 VAL A N 1
ATOM 951 C CA . VAL A 1 127 ? -17.638 5.229 2.039 1.00 88.94 127 VAL A CA 1
ATOM 952 C C . VAL A 1 127 ? -16.313 4.582 1.656 1.00 88.94 127 VAL A C 1
ATOM 954 O O . VAL A 1 127 ? -15.399 4.544 2.480 1.00 88.94 127 VAL A O 1
ATOM 957 N N . VAL A 1 128 ? -16.193 4.060 0.432 1.00 89.38 128 VAL A N 1
ATOM 958 C CA . VAL A 1 128 ? -14.995 3.321 0.002 1.00 89.38 128 VAL A CA 1
ATOM 959 C C . VAL A 1 128 ? -14.450 3.808 -1.336 1.00 89.38 128 VAL A C 1
ATOM 961 O O . VAL A 1 128 ? -15.178 3.988 -2.309 1.00 89.38 128 VAL A O 1
ATOM 964 N N . SER A 1 129 ? -13.132 3.993 -1.373 1.00 87.62 129 SER A N 1
ATOM 965 C CA . SER A 1 129 ? -12.327 4.246 -2.567 1.00 87.62 129 SER A CA 1
ATOM 966 C C . SER A 1 129 ? -10.975 3.573 -2.368 1.00 87.62 129 SER A C 1
ATOM 968 O O . SER A 1 129 ? -10.428 3.586 -1.261 1.00 87.62 129 SER A O 1
ATOM 970 N N . GLU A 1 130 ? -10.416 2.984 -3.416 1.00 88.25 130 GLU A N 1
ATOM 971 C CA . GLU A 1 130 ? -9.037 2.527 -3.367 1.00 88.25 130 GLU A CA 1
ATOM 972 C C . GLU A 1 130 ? -8.085 3.701 -3.598 1.00 88.25 130 GLU A C 1
ATOM 974 O O . GLU A 1 130 ? -8.258 4.503 -4.516 1.00 88.25 130 GLU A O 1
ATOM 979 N N . THR A 1 131 ? -7.009 3.766 -2.822 1.00 82.81 131 THR A N 1
ATOM 980 C CA . THR A 1 131 ? -5.998 4.823 -2.937 1.00 82.81 131 THR A CA 1
ATOM 981 C C . THR A 1 131 ? -4.643 4.245 -3.356 1.00 82.81 131 THR A C 1
ATOM 983 O O . THR A 1 131 ? -4.363 3.070 -3.084 1.00 82.81 131 THR A O 1
ATOM 986 N N . PRO A 1 132 ? -3.778 5.006 -4.053 1.00 82.38 132 PRO A N 1
ATOM 987 C CA . PRO A 1 132 ? -2.399 4.590 -4.257 1.00 82.38 132 PRO A CA 1
ATOM 988 C C . PRO A 1 132 ? -1.707 4.314 -2.918 1.00 82.38 132 PRO A C 1
ATOM 990 O O . PRO A 1 132 ? -1.887 5.049 -1.949 1.00 82.38 132 PRO A O 1
ATOM 993 N N . LEU A 1 133 ? -0.852 3.287 -2.887 1.00 78.44 133 LEU A N 1
ATOM 994 C CA . LEU A 1 133 ? -0.150 2.850 -1.675 1.00 78.44 133 LEU A CA 1
ATOM 995 C C . LEU A 1 133 ? 0.597 3.991 -0.970 1.00 78.44 133 LEU A C 1
ATOM 997 O O . LEU A 1 133 ? 0.698 3.984 0.250 1.00 78.44 133 LEU A O 1
ATOM 1001 N N . SER A 1 134 ? 1.075 4.990 -1.723 1.00 78.00 134 SER A N 1
ATOM 1002 C CA . SER A 1 134 ? 1.760 6.171 -1.191 1.00 78.00 134 SER A CA 1
ATOM 1003 C C . SER A 1 134 ? 0.947 6.927 -0.127 1.00 78.00 134 SER A C 1
ATOM 1005 O O . SER A 1 134 ? 1.533 7.564 0.734 1.00 78.00 134 SER A O 1
ATOM 1007 N N . TYR A 1 135 ? -0.383 6.856 -0.150 1.00 83.69 135 TYR A N 1
ATOM 1008 C CA . TYR A 1 135 ? -1.250 7.570 0.794 1.00 83.69 135 TYR A CA 1
ATOM 1009 C C . TYR A 1 135 ? -1.553 6.773 2.071 1.00 83.69 135 TYR A C 1
ATOM 1011 O O . TYR A 1 135 ? -2.194 7.297 2.978 1.00 83.69 135 TYR A O 1
ATOM 1019 N N . CYS A 1 136 ? -1.101 5.521 2.159 1.00 87.44 136 CYS A N 1
ATOM 1020 C CA . CYS A 1 136 ? -1.377 4.655 3.301 1.00 87.44 136 CYS A CA 1
ATOM 1021 C C . CYS A 1 136 ? -0.416 4.916 4.475 1.00 87.44 136 CYS A C 1
ATOM 1023 O O . CYS A 1 136 ? 0.657 5.499 4.322 1.00 87.44 136 CYS A O 1
ATOM 1025 N N . GLY A 1 137 ? -0.777 4.433 5.662 1.00 92.75 137 GLY A N 1
ATOM 1026 C CA . GLY A 1 137 ? 0.066 4.488 6.853 1.00 92.75 137 GLY A CA 1
ATOM 1027 C C . GLY A 1 137 ? -0.637 3.896 8.069 1.00 92.75 137 GLY A C 1
ATOM 1028 O O . GLY A 1 137 ? -1.824 3.580 8.009 1.00 92.75 137 GLY A O 1
ATOM 1029 N N . LEU A 1 138 ? 0.102 3.753 9.166 1.00 94.19 138 LEU A N 1
ATOM 1030 C CA . LEU A 1 138 ? -0.414 3.301 10.457 1.00 94.19 138 LEU A CA 1
ATOM 1031 C C . LEU A 1 138 ? 0.006 4.271 11.556 1.00 94.19 138 LEU A C 1
ATOM 1033 O O . LEU A 1 138 ? 1.116 4.804 11.534 1.00 94.19 138 LEU A O 1
ATOM 1037 N N . ILE A 1 139 ? -0.872 4.449 12.540 1.00 95.00 139 ILE A N 1
ATOM 1038 C CA . ILE A 1 139 ? -0.540 5.086 13.813 1.00 95.00 139 ILE A CA 1
ATOM 1039 C C . ILE A 1 139 ? -0.607 4.002 14.881 1.00 95.00 139 ILE A C 1
ATOM 1041 O O . ILE A 1 139 ? -1.673 3.456 15.157 1.00 95.00 139 ILE A O 1
ATOM 1045 N N . LEU A 1 140 ? 0.541 3.680 15.467 1.00 92.69 140 LEU A N 1
ATOM 1046 C CA . LEU A 1 140 ? 0.652 2.714 16.551 1.00 92.69 140 LEU A CA 1
ATOM 1047 C C . LEU A 1 140 ? 0.688 3.467 17.871 1.00 92.69 140 LEU A C 1
ATOM 1049 O O . LEU A 1 140 ? 1.578 4.288 18.079 1.00 92.69 140 LEU A O 1
ATOM 1053 N N . LYS A 1 141 ? -0.241 3.166 18.773 1.00 94.00 141 LYS A N 1
ATOM 1054 C CA . LYS A 1 141 ? -0.195 3.644 20.155 1.00 94.00 141 LYS A CA 1
ATOM 1055 C C . LYS A 1 141 ? 0.434 2.559 21.020 1.00 94.00 141 LYS A C 1
ATOM 1057 O O . LYS A 1 141 ? -0.146 1.489 21.172 1.00 94.00 141 LYS A O 1
ATOM 1062 N N . ILE A 1 142 ? 1.618 2.832 21.557 1.00 91.88 142 ILE A N 1
ATOM 1063 C CA . ILE A 1 142 ? 2.384 1.881 22.362 1.00 91.88 142 ILE A CA 1
ATOM 1064 C C . ILE A 1 142 ? 2.311 2.312 23.821 1.00 91.88 142 ILE A C 1
ATOM 1066 O O . ILE A 1 142 ? 2.771 3.399 24.178 1.00 91.88 142 ILE A O 1
ATOM 1070 N N . ASP A 1 143 ? 1.740 1.443 24.647 1.00 92.06 143 ASP A N 1
ATOM 1071 C CA . ASP A 1 143 ? 1.729 1.587 26.096 1.00 92.06 143 ASP A CA 1
ATOM 1072 C C . ASP A 1 143 ? 2.861 0.742 26.685 1.00 92.06 143 ASP A C 1
ATOM 1074 O O . ASP A 1 143 ? 2.873 -0.486 26.561 1.00 92.06 143 ASP A O 1
ATOM 1078 N N . THR A 1 144 ? 3.891 1.402 27.205 1.00 87.62 144 THR A N 1
ATOM 1079 C CA . THR A 1 144 ? 5.078 0.723 27.720 1.00 87.62 144 THR A CA 1
ATOM 1080 C C . THR A 1 144 ? 5.851 1.612 28.682 1.00 87.62 144 THR A C 1
ATOM 1082 O O . THR A 1 144 ? 6.024 2.804 28.441 1.00 87.62 144 THR A O 1
ATOM 1085 N N . ASP A 1 145 ? 6.415 0.998 29.719 1.00 88.69 145 ASP A N 1
ATOM 1086 C CA . ASP A 1 145 ? 7.343 1.661 30.641 1.00 88.69 145 ASP A CA 1
ATOM 1087 C C . ASP A 1 145 ? 8.746 1.858 30.033 1.00 88.69 145 ASP A C 1
ATOM 1089 O O . ASP A 1 145 ? 9.621 2.489 30.629 1.00 88.69 145 ASP A O 1
ATOM 1093 N N . ARG A 1 146 ? 9.010 1.284 28.849 1.00 90.50 146 ARG A N 1
ATOM 1094 C CA . ARG A 1 146 ? 10.309 1.390 28.174 1.00 90.50 146 ARG A CA 1
ATOM 1095 C C . ARG A 1 146 ? 10.420 2.708 27.414 1.00 90.50 146 ARG A C 1
ATOM 1097 O O . ARG A 1 146 ? 9.517 3.107 26.687 1.00 90.50 146 ARG A O 1
ATOM 1104 N N . ASN A 1 147 ? 11.585 3.348 27.495 1.00 90.06 147 ASN A N 1
ATOM 1105 C CA . ASN A 1 147 ? 11.873 4.498 26.644 1.00 90.06 147 ASN A CA 1
ATOM 1106 C C . ASN A 1 147 ? 12.089 4.033 25.1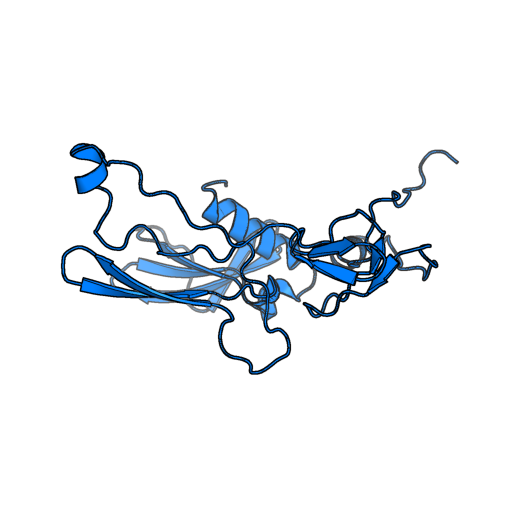95 1.00 90.06 147 ASN A C 1
ATOM 1108 O O . ASN A 1 147 ? 13.021 3.278 24.920 1.00 90.06 147 ASN A O 1
ATOM 1112 N N . ILE A 1 148 ? 11.232 4.493 24.284 1.00 91.69 148 ILE A N 1
ATOM 1113 C CA . ILE A 1 148 ? 11.288 4.167 22.852 1.00 91.69 148 ILE A CA 1
ATOM 1114 C C . ILE A 1 148 ? 11.729 5.350 21.974 1.00 91.69 148 ILE A C 1
ATOM 1116 O O . ILE A 1 148 ? 11.709 5.229 20.754 1.00 91.69 148 ILE A O 1
ATOM 1120 N N . GLY A 1 149 ? 12.140 6.468 22.581 1.00 93.25 149 GLY A N 1
ATOM 1121 C CA . GLY A 1 149 ? 12.553 7.697 21.900 1.00 93.25 149 GLY A CA 1
ATOM 1122 C C . GLY A 1 149 ? 11.703 8.914 22.275 1.00 93.25 149 GLY A C 1
ATOM 1123 O O . GLY A 1 149 ? 10.744 8.820 23.046 1.00 93.25 149 GLY A O 1
ATOM 1124 N N . ARG A 1 150 ? 12.093 10.072 21.741 1.00 94.00 150 ARG A N 1
ATOM 1125 C CA . ARG A 1 150 ? 11.428 11.370 21.914 1.00 94.00 150 ARG A CA 1
ATOM 1126 C C . ARG A 1 150 ? 10.518 11.674 20.730 1.00 94.00 150 ARG A C 1
ATOM 1128 O O . ARG A 1 150 ? 10.707 11.147 19.637 1.00 94.00 150 ARG A O 1
ATOM 1135 N N . GLU A 1 151 ? 9.558 12.568 20.935 1.00 95.00 151 GLU A N 1
ATOM 1136 C CA . GLU A 1 151 ? 8.765 13.130 19.839 1.00 95.00 151 GLU A CA 1
ATOM 1137 C C . GLU A 1 151 ? 9.688 13.696 18.743 1.00 95.00 151 GLU A C 1
ATOM 1139 O O . GLU A 1 151 ? 10.651 14.411 19.024 1.00 95.00 151 GLU A O 1
ATOM 1144 N N . GLY A 1 152 ? 9.422 13.336 17.488 1.00 95.06 152 GLY A N 1
ATOM 1145 C CA . GLY A 1 152 ? 10.248 13.677 16.329 1.00 95.06 152 GLY A CA 1
ATOM 1146 C C . GLY A 1 152 ? 11.357 12.671 15.991 1.00 95.06 152 GLY A C 1
ATOM 1147 O O . GLY A 1 152 ? 11.897 12.733 14.880 1.00 95.06 152 GLY A O 1
ATOM 1148 N N . ASP A 1 153 ? 11.677 11.720 16.874 1.00 96.62 153 ASP A N 1
ATOM 1149 C CA . ASP A 1 153 ? 12.717 10.727 16.591 1.00 96.62 153 ASP A CA 1
ATOM 1150 C C . ASP A 1 153 ? 12.301 9.779 15.447 1.00 96.62 153 ASP A C 1
ATOM 1152 O O . ASP A 1 153 ? 11.129 9.397 15.318 1.00 96.62 153 ASP A O 1
ATOM 1156 N N . PRO A 1 154 ? 13.250 9.371 14.579 1.00 96.56 154 PRO A N 1
ATOM 1157 C CA . PRO A 1 154 ? 12.954 8.496 13.454 1.00 96.56 154 PRO A CA 1
ATOM 1158 C C . PRO A 1 154 ? 12.698 7.060 13.917 1.00 96.56 154 PRO A C 1
ATOM 1160 O O . PRO A 1 154 ? 13.544 6.444 14.564 1.00 96.56 154 PRO A O 1
ATOM 1163 N N . VAL A 1 155 ? 11.593 6.474 13.459 1.00 95.88 155 VAL A N 1
ATOM 1164 C CA . VAL A 1 155 ? 11.374 5.026 13.551 1.00 95.88 155 VAL A CA 1
ATOM 1165 C C . VAL A 1 155 ? 12.069 4.366 12.367 1.00 95.88 155 VAL A C 1
ATOM 1167 O O . VAL A 1 155 ? 11.897 4.811 11.229 1.00 95.88 155 VAL A O 1
ATOM 1170 N N . LYS A 1 156 ? 12.869 3.323 12.613 1.00 95.62 156 LYS A N 1
ATOM 1171 C CA . LYS A 1 156 ? 13.673 2.665 11.576 1.00 95.62 156 LYS A CA 1
ATOM 1172 C C . LYS A 1 156 ? 13.425 1.162 11.505 1.00 95.62 156 LYS A C 1
ATOM 1174 O O . LYS A 1 156 ? 13.255 0.518 12.533 1.00 95.62 156 LYS A O 1
ATOM 1179 N N . ARG A 1 157 ? 13.510 0.608 10.294 1.00 94.19 157 ARG A N 1
ATOM 1180 C CA . ARG A 1 157 ? 13.606 -0.834 10.024 1.00 94.19 157 ARG A CA 1
ATOM 1181 C C . ARG A 1 157 ? 14.720 -1.059 9.011 1.00 94.19 157 ARG A C 1
ATOM 1183 O O . ARG A 1 157 ? 14.801 -0.319 8.036 1.00 94.19 157 ARG A O 1
ATOM 1190 N N . GLU A 1 158 ? 15.610 -2.017 9.271 1.00 90.75 158 GLU A N 1
ATOM 1191 C CA . GLU A 1 158 ? 16.773 -2.299 8.403 1.00 90.75 158 GLU A CA 1
ATOM 1192 C C . GLU A 1 158 ? 17.635 -1.047 8.121 1.00 90.75 158 GLU A C 1
ATOM 1194 O O . GLU A 1 158 ? 18.155 -0.844 7.030 1.00 90.75 158 GLU A O 1
ATOM 1199 N N . GLY A 1 159 ? 17.741 -0.146 9.105 1.00 91.38 159 GLY A N 1
ATOM 1200 C CA . GLY A 1 159 ? 18.455 1.129 8.966 1.00 91.38 159 GLY A CA 1
ATOM 1201 C C . GLY A 1 159 ? 17.711 2.217 8.175 1.00 91.38 159 GLY A C 1
ATOM 1202 O O . GLY A 1 159 ? 18.113 3.379 8.232 1.00 91.38 159 GLY A O 1
ATOM 1203 N N . VAL A 1 160 ? 16.599 1.892 7.510 1.00 92.88 160 VAL A N 1
ATOM 1204 C CA . VAL A 1 160 ? 15.758 2.833 6.754 1.00 92.88 160 VAL A CA 1
ATOM 1205 C C . VAL A 1 160 ? 14.761 3.508 7.689 1.00 92.88 160 VAL A C 1
ATOM 1207 O O . VAL A 1 160 ? 14.121 2.839 8.496 1.00 92.88 160 VAL A O 1
ATOM 1210 N N . LYS A 1 161 ? 14.589 4.830 7.581 1.00 95.56 161 LYS A N 1
ATOM 1211 C CA . LYS A 1 161 ? 13.531 5.555 8.302 1.00 95.56 161 LYS A CA 1
ATOM 1212 C C . LYS A 1 161 ? 12.166 5.149 7.742 1.00 95.56 161 LYS A C 1
ATOM 1214 O O . LYS A 1 161 ? 11.864 5.467 6.603 1.00 95.56 161 LYS A O 1
ATOM 1219 N N . VAL A 1 162 ? 11.332 4.483 8.529 1.00 96.12 162 VAL A N 1
ATOM 1220 C CA . VAL A 1 162 ? 9.990 4.018 8.122 1.00 96.12 162 VAL A CA 1
ATOM 1221 C C . VAL A 1 162 ? 8.857 4.828 8.747 1.00 96.12 162 VAL A C 1
ATOM 1223 O O . VAL A 1 162 ? 7.689 4.607 8.438 1.00 96.12 162 VAL A O 1
ATOM 1226 N N . GLY A 1 163 ? 9.191 5.765 9.629 1.00 95.94 163 GLY A N 1
ATOM 1227 C CA . GLY A 1 163 ? 8.216 6.566 10.343 1.00 95.94 163 GLY A CA 1
ATOM 1228 C C . GLY A 1 163 ? 8.859 7.541 11.316 1.00 95.94 163 GLY A C 1
ATOM 1229 O O . GLY A 1 163 ? 10.077 7.756 11.295 1.00 95.94 163 GLY A O 1
ATOM 1230 N N . THR A 1 164 ? 8.031 8.130 12.170 1.00 96.69 164 THR A N 1
ATOM 1231 C CA . THR A 1 164 ? 8.446 9.101 13.188 1.00 96.69 164 THR A CA 1
ATOM 1232 C C . THR A 1 164 ? 7.609 8.908 14.450 1.00 96.69 164 THR A C 1
ATOM 1234 O O . THR A 1 164 ? 6.422 8.585 14.362 1.00 96.69 164 THR A O 1
ATOM 1237 N N . ILE A 1 165 ? 8.218 9.100 15.619 1.00 96.38 165 ILE A N 1
ATOM 1238 C CA . ILE A 1 165 ? 7.477 9.225 16.877 1.00 96.38 165 ILE A CA 1
ATOM 1239 C C . ILE A 1 165 ? 6.755 10.568 16.841 1.00 96.38 165 ILE A C 1
ATOM 1241 O O . ILE A 1 165 ? 7.388 11.601 16.637 1.00 96.38 165 ILE A O 1
ATOM 1245 N N . ILE A 1 166 ? 5.434 10.549 16.971 1.00 95.50 166 ILE A N 1
ATOM 1246 C CA . ILE A 1 166 ? 4.614 11.761 16.923 1.00 95.50 166 ILE A CA 1
ATOM 1247 C C . ILE A 1 166 ? 4.415 12.291 18.343 1.00 95.50 166 ILE A C 1
ATOM 1249 O O . ILE A 1 166 ? 5.405 12.687 18.943 1.00 95.50 166 ILE A O 1
ATOM 1253 N N . MET A 1 167 ? 3.198 12.300 18.888 1.00 93.56 167 MET A N 1
ATOM 1254 C CA . MET A 1 167 ? 2.933 12.780 20.244 1.00 93.56 167 MET A CA 1
ATOM 1255 C C . MET A 1 167 ? 2.816 11.674 21.295 1.00 93.56 167 MET A C 1
ATOM 1257 O O . MET A 1 167 ? 2.532 10.510 20.996 1.00 93.56 167 MET A O 1
ATOM 1261 N N . GLU A 1 168 ? 2.945 12.076 22.552 1.00 90.38 168 GLU A N 1
ATOM 1262 C CA . GLU A 1 168 ? 2.538 11.305 23.721 1.00 90.38 168 GLU A CA 1
ATOM 1263 C C . GLU A 1 168 ? 1.067 11.533 24.088 1.00 90.38 168 GLU A C 1
ATOM 1265 O O . GLU A 1 168 ? 0.548 12.647 24.040 1.00 90.38 168 GLU A O 1
ATOM 1270 N N . GLN A 1 169 ? 0.376 10.465 24.490 1.00 89.00 169 GLN A N 1
ATOM 1271 C CA . GLN A 1 169 ? -1.003 10.520 24.970 1.00 89.00 169 GLN A CA 1
ATOM 1272 C C . GLN A 1 169 ? -1.175 9.638 26.202 1.00 89.00 169 GLN A C 1
ATOM 1274 O O . GLN A 1 169 ? -1.172 8.412 26.090 1.00 89.00 169 GLN A O 1
ATOM 1279 N N . TYR A 1 170 ? -1.406 10.266 27.359 1.00 86.19 170 TYR A N 1
ATOM 1280 C CA . TYR A 1 170 ? -1.706 9.582 28.624 1.00 86.19 170 TYR A CA 1
ATOM 1281 C C . TYR A 1 170 ? -0.670 8.502 28.995 1.00 86.19 170 TYR A C 1
ATOM 1283 O O . TYR A 1 170 ? -1.035 7.401 29.386 1.00 86.19 170 TYR A O 1
ATOM 1291 N N . GLY A 1 171 ? 0.623 8.804 28.828 1.00 84.00 171 GLY A N 1
ATOM 1292 C CA . GLY A 1 171 ? 1.727 7.872 29.103 1.00 84.00 171 GLY A CA 1
ATOM 1293 C C . GLY A 1 171 ? 2.097 6.952 27.934 1.00 84.00 171 GLY A C 1
ATOM 1294 O O . GLY A 1 171 ? 3.212 6.442 27.896 1.00 84.00 171 GLY A O 1
ATOM 1295 N N . SER A 1 172 ? 1.227 6.806 26.929 1.00 89.75 172 SER A N 1
ATOM 1296 C CA . SER A 1 172 ? 1.542 6.064 25.706 1.00 89.75 172 SER A CA 1
ATOM 1297 C C . SER A 1 172 ? 2.270 6.936 24.684 1.00 89.75 172 SER A C 1
ATOM 1299 O O . SER A 1 172 ? 1.985 8.127 24.547 1.00 89.75 172 SER A O 1
ATOM 1301 N N . LYS A 1 173 ? 3.152 6.328 23.892 1.00 92.38 173 LYS A N 1
ATOM 1302 C CA . LYS A 1 173 ? 3.845 6.976 22.768 1.00 92.38 173 LYS A CA 1
ATOM 1303 C C . LYS A 1 173 ? 3.185 6.568 21.455 1.00 92.38 173 LYS A C 1
ATOM 1305 O O . LYS A 1 173 ? 2.884 5.388 21.264 1.00 92.38 173 LYS A O 1
ATOM 1310 N N . LEU A 1 174 ? 2.963 7.518 20.550 1.00 95.38 174 LEU A N 1
ATOM 1311 C CA . LEU A 1 174 ? 2.412 7.228 19.228 1.00 95.38 174 LEU A CA 1
ATOM 1312 C C . LEU A 1 174 ? 3.511 7.230 18.160 1.00 95.38 174 LEU A C 1
ATOM 1314 O O . LEU A 1 174 ? 4.347 8.131 18.104 1.00 95.38 174 LEU A O 1
ATOM 1318 N N . LEU A 1 175 ? 3.493 6.228 17.285 1.00 95.56 175 LEU A N 1
ATOM 1319 C CA . LEU A 1 175 ? 4.399 6.095 16.147 1.00 95.56 175 LEU A CA 1
ATOM 1320 C C . LEU A 1 175 ? 3.586 6.179 14.862 1.00 95.56 175 LEU A C 1
ATOM 1322 O O . LEU A 1 175 ? 2.683 5.371 14.656 1.00 95.56 175 LEU A O 1
ATOM 1326 N N . GLN A 1 176 ? 3.938 7.104 13.976 1.00 95.88 176 GLN A N 1
ATOM 1327 C CA . GLN A 1 176 ? 3.387 7.149 12.626 1.00 95.88 176 GLN A CA 1
ATOM 1328 C C . GLN A 1 176 ? 4.337 6.447 11.660 1.00 95.88 176 GLN A C 1
ATOM 1330 O O . GLN A 1 176 ? 5.467 6.897 11.463 1.00 95.88 176 GLN A O 1
ATOM 1335 N N . ILE A 1 177 ? 3.873 5.360 11.047 1.00 95.75 177 ILE A N 1
ATOM 1336 C CA . ILE A 1 177 ? 4.613 4.548 10.075 1.00 95.75 177 ILE A CA 1
ATOM 1337 C C . I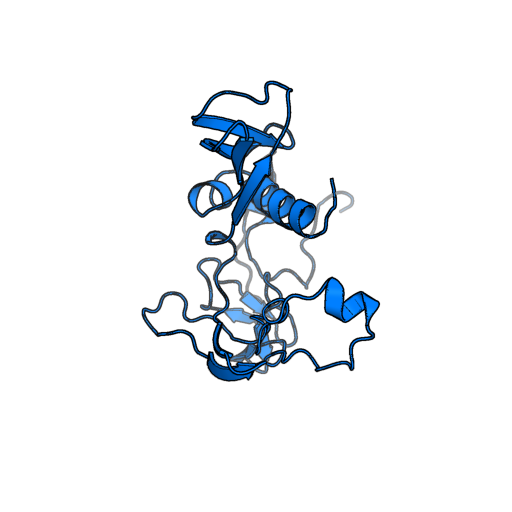LE A 1 177 ? 3.985 4.723 8.690 1.00 95.75 177 ILE A C 1
ATOM 1339 O O . ILE A 1 177 ? 2.763 4.683 8.543 1.00 95.75 177 ILE A O 1
ATOM 1343 N N . GLY A 1 178 ? 4.815 4.890 7.662 1.00 94.25 178 GLY A N 1
ATOM 1344 C CA . GLY A 1 178 ? 4.357 5.126 6.291 1.00 94.25 178 GLY A CA 1
ATOM 1345 C C . GLY A 1 178 ? 4.009 6.588 6.000 1.00 94.25 178 GLY A C 1
ATOM 1346 O O . GLY A 1 178 ? 4.613 7.508 6.559 1.00 94.25 178 GLY A O 1
ATOM 1347 N N . GLY A 1 179 ? 3.075 6.802 5.076 1.00 90.69 179 GLY A N 1
ATOM 1348 C CA . GLY A 1 179 ? 2.723 8.107 4.517 1.00 90.69 179 GLY A CA 1
ATOM 1349 C C . GLY A 1 179 ? 3.526 8.468 3.265 1.00 90.69 179 GLY A C 1
ATOM 1350 O O . GLY A 1 179 ? 4.584 7.896 2.993 1.00 90.69 179 GLY A O 1
ATOM 1351 N N . VAL A 1 180 ? 3.031 9.461 2.518 1.00 88.56 180 VAL A N 1
ATOM 1352 C CA . VAL A 1 180 ? 3.522 9.814 1.171 1.00 88.56 180 VAL A CA 1
ATOM 1353 C C . VAL A 1 180 ? 5.028 10.034 1.156 1.00 88.56 180 VAL A C 1
ATOM 1355 O O . VAL A 1 180 ? 5.737 9.340 0.433 1.00 88.56 180 VAL A O 1
ATOM 1358 N N . ASN A 1 181 ? 5.531 10.925 2.012 1.00 88.62 181 ASN A N 1
ATOM 1359 C CA . ASN A 1 181 ? 6.956 11.268 2.056 1.00 88.62 181 ASN A CA 1
ATOM 1360 C C . ASN A 1 181 ? 7.843 10.077 2.448 1.00 88.62 181 ASN A C 1
ATOM 1362 O O . ASN A 1 181 ? 8.962 9.949 1.960 1.00 88.62 181 ASN A O 1
ATOM 1366 N N . THR A 1 182 ? 7.331 9.181 3.289 1.00 91.69 182 THR A N 1
ATOM 1367 C CA . THR A 1 182 ? 8.041 7.970 3.706 1.00 91.69 182 THR A CA 1
ATOM 1368 C C . THR A 1 182 ? 8.060 6.919 2.595 1.00 91.69 182 THR A C 1
ATOM 1370 O O . THR A 1 182 ? 9.039 6.194 2.444 1.00 91.69 182 THR A O 1
ATOM 1373 N N . PHE A 1 183 ? 6.997 6.814 1.797 1.00 89.94 183 PHE A N 1
ATOM 1374 C CA . PHE A 1 183 ? 6.900 5.814 0.733 1.00 89.94 183 PHE A CA 1
ATOM 1375 C C . PHE A 1 183 ? 7.613 6.216 -0.559 1.00 89.94 183 PHE A C 1
ATOM 1377 O O . PHE A 1 183 ? 8.089 5.334 -1.272 1.00 89.94 183 PHE A O 1
ATOM 1384 N N . ILE A 1 184 ? 7.732 7.514 -0.855 1.00 86.75 184 ILE A N 1
ATOM 1385 C CA . ILE A 1 184 ? 8.417 7.992 -2.070 1.00 86.75 184 ILE A CA 1
ATOM 1386 C C . ILE A 1 184 ? 9.939 8.130 -1.914 1.00 86.75 184 ILE A C 1
ATOM 1388 O O . ILE A 1 184 ? 10.633 8.306 -2.913 1.00 86.75 184 ILE A O 1
ATOM 1392 N N . GLN A 1 185 ? 10.474 8.061 -0.692 1.00 87.56 185 GLN A N 1
ATOM 1393 C CA . GLN A 1 185 ? 11.919 8.155 -0.458 1.00 87.56 185 GLN A CA 1
ATOM 1394 C C . GLN A 1 185 ? 12.682 6.936 -1.024 1.00 87.56 185 GLN A C 1
ATOM 1396 O O . GLN A 1 185 ? 12.106 5.875 -1.291 1.00 87.56 185 GLN A O 1
ATOM 1401 N N . LYS A 1 186 ? 14.016 7.042 -1.114 1.00 83.56 186 LYS A N 1
ATOM 1402 C CA . LYS A 1 186 ? 14.890 5.900 -1.439 1.00 83.56 186 LYS A CA 1
ATOM 1403 C C . LYS A 1 186 ? 14.677 4.777 -0.415 1.00 83.56 186 LYS A C 1
ATOM 1405 O O . LYS A 1 186 ? 14.751 5.017 0.784 1.00 83.56 186 LYS A O 1
ATOM 1410 N N . LEU A 1 187 ? 14.412 3.556 -0.887 1.00 85.94 187 LEU A N 1
ATOM 1411 C CA . LEU A 1 187 ? 14.037 2.399 -0.052 1.00 85.94 187 LEU A CA 1
ATOM 1412 C C . LEU A 1 187 ? 12.684 2.533 0.687 1.00 85.94 187 LEU A C 1
ATOM 1414 O O . LEU A 1 187 ? 12.418 1.775 1.617 1.00 85.94 187 LEU A O 1
ATOM 1418 N N . GLY A 1 188 ? 11.776 3.419 0.252 1.00 88.06 188 GLY A N 1
ATOM 1419 C CA . GLY A 1 188 ? 10.427 3.563 0.829 1.00 88.06 188 GLY A CA 1
ATOM 1420 C C . GLY A 1 188 ? 9.576 2.282 0.806 1.00 88.06 188 GLY A C 1
ATOM 1421 O O . GLY A 1 188 ? 8.685 2.108 1.637 1.00 88.06 188 GLY A O 1
ATOM 1422 N N . ALA A 1 189 ? 9.907 1.321 -0.064 1.00 88.69 189 ALA A N 1
ATOM 1423 C CA . ALA A 1 189 ? 9.318 -0.020 -0.066 1.00 88.69 189 ALA A CA 1
ATOM 1424 C C . ALA A 1 189 ? 9.496 -0.764 1.274 1.00 88.69 189 ALA A C 1
ATOM 1426 O O . ALA A 1 189 ? 8.624 -1.539 1.657 1.00 88.69 189 ALA A O 1
ATOM 1427 N N . VAL A 1 190 ? 10.580 -0.496 2.017 1.00 92.31 190 VAL A N 1
ATOM 1428 C CA . VAL A 1 190 ? 10.793 -1.050 3.367 1.00 92.31 190 VAL A CA 1
ATOM 1429 C C . VAL A 1 190 ? 9.723 -0.539 4.329 1.00 92.31 190 VAL A C 1
ATOM 1431 O O . VAL A 1 190 ? 9.203 -1.306 5.138 1.00 92.31 190 VAL A O 1
ATOM 1434 N N . ALA A 1 191 ? 9.327 0.731 4.217 1.00 93.06 191 ALA A N 1
ATOM 1435 C CA . ALA A 1 191 ? 8.238 1.273 5.019 1.00 93.06 191 ALA A CA 1
ATOM 1436 C C . ALA A 1 191 ? 6.893 0.651 4.622 1.00 93.06 191 ALA A C 1
ATOM 1438 O O . ALA A 1 191 ? 6.107 0.308 5.500 1.00 93.06 191 ALA A O 1
ATOM 1439 N N . ALA A 1 192 ? 6.642 0.457 3.322 1.00 91.06 192 ALA A N 1
ATOM 1440 C CA . ALA A 1 192 ? 5.417 -0.190 2.850 1.00 91.06 192 ALA A CA 1
ATOM 1441 C C . ALA A 1 192 ? 5.303 -1.629 3.374 1.00 91.06 192 ALA A C 1
ATOM 1443 O O . ALA A 1 192 ? 4.261 -2.003 3.904 1.00 91.06 192 ALA A O 1
ATOM 1444 N N . ARG A 1 193 ? 6.399 -2.398 3.313 1.00 91.62 193 ARG A N 1
ATOM 1445 C CA . ARG A 1 193 ? 6.485 -3.732 3.917 1.00 91.62 193 ARG A CA 1
ATOM 1446 C C . ARG A 1 193 ? 6.254 -3.676 5.425 1.00 91.62 193 ARG A C 1
ATOM 1448 O O . ARG A 1 193 ? 5.448 -4.428 5.932 1.00 91.62 193 ARG A O 1
ATOM 1455 N N . THR A 1 194 ? 6.875 -2.729 6.131 1.00 94.25 194 THR A N 1
ATOM 1456 C CA . THR A 1 194 ? 6.632 -2.529 7.574 1.00 94.25 194 THR A CA 1
ATOM 1457 C C . THR A 1 194 ? 5.155 -2.322 7.892 1.00 94.25 194 THR A C 1
ATOM 1459 O O . THR A 1 194 ? 4.658 -2.921 8.835 1.00 94.25 194 THR A O 1
ATOM 1462 N N . VAL A 1 195 ? 4.441 -1.510 7.109 1.00 93.56 195 VAL A N 1
ATOM 1463 C CA . VAL A 1 195 ? 2.997 -1.307 7.300 1.00 93.56 195 VAL A CA 1
ATOM 1464 C C . VAL A 1 195 ? 2.211 -2.601 7.085 1.00 93.56 195 VAL A C 1
ATOM 1466 O O . VAL A 1 195 ? 1.339 -2.907 7.892 1.00 93.56 195 VAL A O 1
ATOM 1469 N N . VAL A 1 196 ? 2.517 -3.355 6.026 1.00 91.38 196 VAL A N 1
ATOM 1470 C CA . VAL A 1 196 ? 1.835 -4.622 5.716 1.00 91.38 196 VAL A CA 1
ATOM 1471 C C . VAL A 1 196 ? 2.094 -5.667 6.797 1.00 91.38 196 VAL A C 1
ATOM 1473 O O . VAL A 1 196 ? 1.139 -6.228 7.323 1.00 91.38 196 VAL A O 1
ATOM 1476 N N . ASP A 1 197 ? 3.355 -5.878 7.168 1.00 93.62 197 ASP A N 1
ATOM 1477 C CA . ASP A 1 197 ? 3.748 -6.874 8.165 1.00 93.62 197 ASP A CA 1
ATOM 1478 C C . ASP A 1 197 ? 3.066 -6.573 9.508 1.00 93.62 197 ASP A C 1
ATOM 1480 O O . ASP A 1 197 ? 2.381 -7.427 10.063 1.00 93.62 197 ASP A O 1
ATOM 1484 N N . LEU A 1 198 ? 3.123 -5.317 9.973 1.00 91.38 198 LEU A N 1
ATOM 1485 C CA . LEU A 1 198 ? 2.446 -4.898 11.204 1.00 91.38 198 LEU A CA 1
ATOM 1486 C C . LEU A 1 198 ? 0.928 -5.112 11.148 1.00 91.38 198 LEU A C 1
ATOM 1488 O O . LEU A 1 198 ? 0.340 -5.552 12.134 1.00 91.38 198 LEU A O 1
ATOM 1492 N N . ALA A 1 199 ? 0.286 -4.802 10.016 1.00 88.19 199 ALA A N 1
ATOM 1493 C CA . ALA A 1 199 ? -1.152 -5.002 9.842 1.00 88.19 199 ALA A CA 1
ATOM 1494 C C . ALA A 1 199 ? -1.540 -6.491 9.819 1.00 88.19 199 ALA A C 1
ATOM 1496 O O . ALA A 1 199 ? -2.634 -6.840 10.260 1.00 88.19 199 ALA A O 1
ATOM 1497 N N . ASN A 1 200 ? -0.638 -7.360 9.356 1.00 87.19 200 ASN A N 1
ATOM 1498 C CA . ASN A 1 200 ? -0.801 -8.814 9.374 1.00 87.19 200 ASN A CA 1
ATOM 1499 C C . ASN A 1 200 ? -0.395 -9.458 10.713 1.00 87.19 200 ASN A C 1
ATOM 1501 O O . ASN A 1 200 ? -0.591 -10.658 10.893 1.00 87.19 200 ASN A O 1
ATOM 1505 N N . GLY A 1 201 ? 0.156 -8.691 11.660 1.00 86.62 201 GLY A N 1
ATOM 1506 C CA . GLY A 1 201 ? 0.694 -9.224 12.917 1.00 86.62 201 GLY A CA 1
ATOM 1507 C C . GLY A 1 201 ? 2.036 -9.951 12.758 1.00 86.62 201 GLY A C 1
ATOM 1508 O O . GLY A 1 201 ? 2.422 -10.733 13.625 1.00 86.62 201 GLY A O 1
ATOM 1509 N N . GLU A 1 202 ? 2.737 -9.702 11.657 1.00 86.69 202 GLU A N 1
ATOM 1510 C CA . GLU A 1 202 ? 4.079 -10.195 11.364 1.00 86.69 202 GLU A CA 1
ATOM 1511 C C . GLU A 1 202 ? 5.132 -9.209 11.912 1.00 86.69 202 GLU A C 1
ATOM 1513 O O . GLU A 1 202 ? 4.888 -8.004 12.025 1.00 86.69 202 GLU A O 1
ATOM 1518 N N . THR A 1 203 ? 6.310 -9.720 12.284 1.00 62.91 203 THR A N 1
ATOM 1519 C CA . THR A 1 203 ? 7.438 -8.938 12.840 1.00 62.91 203 THR A CA 1
ATOM 1520 C C . THR A 1 203 ? 8.549 -8.725 11.820 1.00 62.91 203 THR A C 1
ATOM 1522 O O . THR A 1 203 ? 9.029 -9.751 11.295 1.00 62.91 203 THR A O 1
#